Protein AF-A0A2E7WUG5-F1 (afdb_monomer_lite)

Sequence (234 aa):
MTAVSGSTQVSTSGVSATVTQVSGGTGYTSVPTVTFSAPELSNGTTATGIAAIGGTAGVASIAATEAGSGYSQATTTATVTAPDLAGGVQATATVTLGSDNATAGYVVTEAGSGYTTAPGVTVVDTDTDSPGVGAVATASLTDTSALGLVTHIIVEEAGSGYESAPTISITGGGGSGASFTAALANTVTIAGTGIRLSLSGHQTAGGQIKLAYSVASGDTCEAKRGSITLNKSG

Secondary structure (DSSP, 8-state):
----------PPP-B-SBPEEEEEEE---SPPEEEEPPPSSTT-B--EEEEEEE--B-EEEEEEEEEEE---TTTEEEEEPPPSSTTPPPPEEEEEEPTTSSEEEEEEEE--S-BSSPPEEEEEE--SSS--EEEEEEEEES--TT-SEEEEEEEEE--B--SSPPBEEEE-SS-EEEEEE--B-S-----STTEEEEEEEEE-TTS-EEEEEEEEESTTSPPEEEEEEEPPP-

Structure (mmCIF, N/CA/C/O backbone):
data_AF-A0A2E7WUG5-F1
#
_entry.id   AF-A0A2E7WUG5-F1
#
loop_
_atom_site.group_PDB
_atom_site.id
_atom_site.type_symbol
_atom_site.label_atom_id
_atom_site.label_alt_id
_atom_site.label_comp_id
_atom_site.label_asym_id
_atom_site.label_entity_id
_atom_site.label_seq_id
_atom_site.pdbx_PDB_ins_code
_atom_site.Cartn_x
_atom_site.Cartn_y
_atom_site.Cartn_z
_atom_site.occupancy
_atom_site.B_iso_or_equiv
_atom_site.auth_seq_id
_atom_site.auth_comp_id
_atom_site.auth_asym_id
_atom_site.auth_atom_id
_atom_site.pdbx_PDB_model_num
ATOM 1 N N . MET A 1 1 ? -2.306 11.686 56.120 1.00 37.78 1 MET A N 1
ATOM 2 C CA . MET A 1 1 ? -2.104 10.935 54.866 1.00 37.78 1 MET A CA 1
ATOM 3 C C . MET A 1 1 ? -3.433 10.951 54.130 1.00 37.78 1 MET A C 1
ATOM 5 O O . MET A 1 1 ? -4.325 10.190 54.474 1.00 37.78 1 MET A O 1
ATOM 9 N N . THR A 1 2 ? -3.633 11.932 53.254 1.00 33.72 2 THR A N 1
ATOM 10 C CA . THR A 1 2 ? -4.900 12.121 52.536 1.00 33.72 2 THR A CA 1
ATOM 11 C C . THR A 1 2 ? -4.966 11.065 51.441 1.00 33.72 2 THR A C 1
ATOM 13 O O . THR A 1 2 ? -4.166 11.105 50.510 1.00 33.72 2 THR A O 1
ATOM 16 N N . ALA A 1 3 ? -5.848 10.077 51.583 1.00 31.75 3 ALA A N 1
ATOM 17 C CA . ALA A 1 3 ? -6.062 9.081 50.543 1.00 31.75 3 ALA A CA 1
ATOM 18 C C . ALA A 1 3 ? -6.702 9.778 49.336 1.00 31.75 3 ALA A C 1
ATOM 20 O O . ALA A 1 3 ? -7.866 10.176 49.375 1.00 31.75 3 ALA A O 1
ATOM 21 N N . VAL A 1 4 ? -5.922 9.962 48.273 1.00 37.25 4 VAL A N 1
ATOM 22 C CA . VAL A 1 4 ? -6.450 10.342 46.964 1.00 37.25 4 VAL A CA 1
ATOM 23 C C . VAL A 1 4 ? -7.148 9.101 46.415 1.00 37.25 4 VAL A C 1
ATOM 25 O O . VAL A 1 4 ? -6.500 8.160 45.967 1.00 37.25 4 VAL A O 1
ATOM 28 N N . SER A 1 5 ? -8.478 9.077 46.491 1.00 42.12 5 SER A N 1
ATOM 29 C CA . SER A 1 5 ? -9.308 8.138 45.735 1.00 42.12 5 SER A CA 1
ATOM 30 C C . SER A 1 5 ? -9.230 8.530 44.258 1.00 42.12 5 SER A C 1
ATOM 32 O O . SER A 1 5 ? -10.099 9.237 43.747 1.00 42.12 5 SER A O 1
ATOM 34 N N . GLY A 1 6 ? -8.162 8.119 43.575 1.00 40.09 6 GLY A N 1
ATOM 35 C CA . GLY A 1 6 ? -8.119 8.155 42.119 1.00 40.09 6 GLY A CA 1
ATOM 36 C C . GLY A 1 6 ? -9.180 7.198 41.587 1.00 40.09 6 GLY A C 1
ATOM 37 O O . GLY A 1 6 ? -9.153 6.014 41.915 1.00 40.09 6 GLY A O 1
ATOM 38 N N . SER A 1 7 ? -10.139 7.717 40.817 1.00 44.28 7 SER A N 1
ATOM 39 C CA . SER A 1 7 ? -11.109 6.887 40.101 1.00 44.28 7 SER A CA 1
ATOM 40 C C . SER A 1 7 ? -10.357 5.812 39.317 1.00 44.28 7 SER A C 1
ATOM 42 O O . SER A 1 7 ? -9.452 6.121 38.540 1.00 44.28 7 SER A O 1
ATOM 44 N N . THR A 1 8 ? -10.697 4.547 39.546 1.00 43.31 8 THR A N 1
ATOM 45 C CA . THR A 1 8 ? -10.183 3.431 38.757 1.00 43.31 8 THR A CA 1
ATOM 46 C C . THR A 1 8 ? -10.755 3.582 37.357 1.00 43.31 8 THR A C 1
ATOM 48 O O . THR A 1 8 ? -11.941 3.335 37.144 1.00 43.31 8 THR A O 1
ATOM 51 N N . GLN A 1 9 ? -9.943 4.038 36.404 1.00 41.91 9 GLN A N 1
ATOM 52 C CA . GLN A 1 9 ? -10.357 4.045 35.008 1.00 41.91 9 GLN A CA 1
ATOM 53 C C . GLN A 1 9 ? -10.509 2.594 34.552 1.00 41.91 9 GLN A C 1
ATOM 55 O O . GLN A 1 9 ? -9.537 1.907 34.253 1.00 41.91 9 GLN A O 1
ATOM 60 N N . VAL A 1 10 ? -11.752 2.121 34.502 1.00 46.56 10 VAL A N 1
ATOM 61 C CA . VAL A 1 10 ? -12.126 1.104 33.526 1.00 46.56 10 VAL A CA 1
ATOM 62 C C . VAL A 1 10 ? -11.966 1.800 32.180 1.00 46.56 10 VAL A C 1
ATOM 64 O O . VAL A 1 10 ? -12.745 2.696 31.863 1.00 46.56 10 VAL A O 1
ATOM 67 N N . SER A 1 11 ? -10.911 1.466 31.435 1.00 52.56 11 SER A N 1
ATOM 68 C CA . SER A 1 11 ? -10.782 1.955 30.064 1.00 52.56 11 SER A CA 1
ATOM 69 C C . SER A 1 11 ? -12.000 1.451 29.298 1.00 52.56 11 SER A C 1
ATOM 71 O O . SER A 1 11 ? -12.248 0.243 29.255 1.00 52.56 11 SER A O 1
ATOM 73 N N . THR A 1 12 ? -12.795 2.364 28.744 1.00 59.22 12 THR A N 1
ATOM 74 C CA . THR A 1 12 ? -13.856 1.987 27.807 1.00 59.22 12 THR A CA 1
ATOM 75 C C . THR A 1 12 ? -13.237 1.330 26.572 1.00 59.22 12 THR A C 1
ATOM 77 O O . THR A 1 12 ? -12.022 1.428 26.351 1.00 59.22 12 THR A O 1
ATOM 80 N N . SER A 1 13 ? -14.056 0.604 25.806 1.00 69.19 13 SER A N 1
ATOM 81 C CA . SER A 1 13 ? -13.606 -0.135 24.626 1.00 69.19 13 SER A CA 1
ATOM 82 C C . SER A 1 13 ? -12.783 0.750 23.684 1.00 69.19 13 SER A C 1
ATOM 84 O O . SER A 1 13 ? -13.163 1.878 23.376 1.00 69.19 13 SER A O 1
ATOM 86 N N . GLY A 1 14 ? -11.647 0.225 23.227 1.00 83.31 14 GLY A N 1
ATOM 87 C CA . GLY A 1 14 ? -10.923 0.761 22.076 1.00 83.31 14 GLY A CA 1
ATOM 88 C C . GLY A 1 14 ? -11.515 0.246 20.762 1.00 83.31 14 GLY A C 1
ATOM 89 O O . GLY A 1 14 ? -12.461 -0.548 20.749 1.00 83.31 14 GLY A O 1
ATOM 90 N N . VAL A 1 15 ? -10.932 0.668 19.647 1.00 88.25 15 VAL A N 1
ATOM 91 C CA . VAL A 1 15 ? -11.216 0.123 18.317 1.00 88.25 15 VAL A CA 1
ATOM 92 C C . VAL A 1 15 ? -10.761 -1.336 18.246 1.00 88.25 15 VAL A C 1
ATOM 94 O O . VAL A 1 15 ? -9.716 -1.708 18.773 1.00 88.25 15 VAL A O 1
ATOM 97 N N . SER A 1 16 ? -11.558 -2.186 17.602 1.00 88.62 16 SER A N 1
ATOM 98 C CA . SER A 1 16 ? -11.184 -3.569 17.308 1.00 88.62 16 SER A CA 1
ATOM 99 C C . SER A 1 16 ? -9.878 -3.617 16.513 1.00 88.62 16 SER A C 1
ATOM 101 O O . SER A 1 16 ? -9.686 -2.832 15.588 1.00 88.62 16 SER A O 1
ATOM 103 N N . ALA A 1 17 ? -9.010 -4.586 16.817 1.00 84.31 17 ALA A N 1
ATOM 104 C CA . ALA A 1 17 ? -7.746 -4.782 16.100 1.00 84.31 17 ALA A CA 1
ATOM 105 C C . ALA A 1 17 ? -7.941 -5.013 14.589 1.00 84.31 17 ALA A C 1
ATOM 107 O O . ALA A 1 17 ? -7.035 -4.778 13.794 1.00 84.31 17 ALA A O 1
ATOM 108 N N . THR A 1 18 ? -9.133 -5.467 14.191 1.00 83.12 18 THR A N 1
ATOM 109 C CA . THR A 1 18 ? -9.528 -5.605 12.791 1.00 83.12 18 THR A CA 1
ATOM 110 C C . THR A 1 18 ? -10.601 -4.583 12.439 1.00 83.12 18 THR A C 1
ATOM 112 O O . THR A 1 18 ? -11.666 -4.555 13.066 1.00 83.12 18 THR A O 1
ATOM 115 N N . VAL A 1 19 ? -10.366 -3.818 11.377 1.00 93.44 19 VAL A N 1
ATOM 116 C CA . VAL A 1 19 ? -11.400 -3.016 10.711 1.00 93.44 19 VAL A CA 1
ATOM 117 C C . VAL A 1 19 ? -11.927 -3.757 9.485 1.00 93.44 19 VAL A C 1
ATOM 119 O O . VAL A 1 19 ? -11.229 -4.580 8.894 1.00 93.44 19 VAL A O 1
ATOM 122 N N . THR A 1 20 ? -13.168 -3.482 9.095 1.00 95.75 20 THR A N 1
ATOM 123 C CA . THR A 1 20 ? -13.788 -4.140 7.937 1.00 95.75 20 THR A CA 1
ATOM 124 C C . THR A 1 20 ? -13.584 -3.291 6.692 1.00 95.75 20 THR A C 1
ATOM 126 O O . THR A 1 20 ? -13.950 -2.116 6.674 1.00 95.75 20 THR A O 1
ATOM 129 N N . GLN A 1 21 ? -13.001 -3.881 5.650 1.00 96.19 21 GLN A N 1
ATOM 130 C CA . GLN A 1 21 ? -12.886 -3.245 4.342 1.00 96.19 21 GLN A CA 1
ATOM 131 C C . GLN A 1 21 ? -14.256 -3.211 3.663 1.00 96.19 21 GLN A C 1
ATOM 133 O O . GLN A 1 21 ? -14.894 -4.248 3.495 1.00 96.19 21 GLN A O 1
ATOM 138 N N . VAL A 1 22 ? -14.688 -2.020 3.253 1.00 96.38 22 VAL A N 1
ATOM 139 C CA . VAL A 1 22 ? -15.880 -1.838 2.411 1.00 96.38 22 VAL A CA 1
ATOM 140 C C . VAL A 1 22 ? -15.461 -1.739 0.945 1.00 96.38 22 VAL A C 1
ATOM 142 O O . VAL A 1 22 ? -16.057 -2.369 0.078 1.00 96.38 22 VAL A O 1
ATOM 145 N N . SER A 1 23 ? -14.404 -0.970 0.676 1.00 94.12 23 SER A N 1
ATOM 146 C CA . SER A 1 23 ? -13.784 -0.816 -0.641 1.00 94.12 23 SER A CA 1
ATOM 147 C C . SER A 1 23 ? -12.294 -0.537 -0.467 1.00 94.12 23 SER A C 1
ATOM 149 O O . SER A 1 23 ? -11.913 0.261 0.387 1.00 94.12 23 SER A O 1
ATOM 151 N N . GLY A 1 24 ? -11.445 -1.158 -1.288 1.00 92.56 24 GLY A N 1
ATOM 152 C CA . GLY A 1 24 ? -10.008 -0.865 -1.307 1.00 92.56 24 GLY A CA 1
ATOM 153 C C . GLY A 1 24 ? -9.636 0.403 -2.074 1.00 92.56 24 GLY A C 1
ATOM 154 O O . GLY A 1 24 ? -8.496 0.853 -1.981 1.00 92.56 24 GLY A O 1
ATOM 155 N N . GLY A 1 25 ? -10.585 0.994 -2.806 1.00 93.38 25 GLY A N 1
ATOM 156 C CA . GLY A 1 25 ? -10.303 2.084 -3.739 1.00 93.38 25 GLY A CA 1
ATOM 157 C C . GLY A 1 25 ? -9.363 1.653 -4.859 1.00 93.38 25 GLY A C 1
ATOM 158 O O . GLY A 1 25 ? -9.192 0.463 -5.075 1.00 93.38 25 GLY A O 1
ATOM 159 N N . THR A 1 26 ? -8.765 2.603 -5.572 1.00 90.12 26 THR A N 1
ATOM 160 C CA . THR A 1 26 ? -7.787 2.340 -6.643 1.00 90.12 26 THR A CA 1
ATOM 161 C C . THR A 1 26 ? -6.786 3.484 -6.764 1.00 90.12 26 THR A C 1
ATOM 163 O O . THR A 1 26 ? -7.097 4.624 -6.402 1.00 90.12 26 THR A O 1
ATOM 166 N N . GLY A 1 27 ? -5.625 3.204 -7.361 1.00 88.31 27 GLY A N 1
ATOM 167 C CA . GLY A 1 27 ? -4.654 4.228 -7.757 1.00 88.31 27 GLY A CA 1
ATOM 168 C C . GLY A 1 27 ? -3.794 4.767 -6.616 1.00 88.31 27 GLY A C 1
ATOM 169 O O . GLY A 1 27 ? -3.195 5.828 -6.761 1.00 88.31 27 GLY A O 1
ATOM 170 N N . TYR A 1 28 ? -3.733 4.072 -5.478 1.00 90.56 28 TYR A N 1
ATOM 171 C CA . TYR A 1 28 ? -2.817 4.434 -4.400 1.00 90.56 28 TYR A CA 1
ATOM 172 C C . TYR A 1 28 ? -1.374 4.086 -4.798 1.00 90.56 28 TYR A C 1
ATOM 174 O O . TYR A 1 28 ? -1.034 2.912 -4.918 1.00 90.56 28 TYR A O 1
ATOM 182 N N . THR A 1 29 ? -0.539 5.108 -4.996 1.00 88.25 29 THR A N 1
ATOM 183 C CA . THR A 1 29 ? 0.874 4.997 -5.415 1.00 88.25 29 THR A CA 1
ATOM 184 C C . THR A 1 29 ? 1.859 5.178 -4.264 1.00 88.25 29 THR A C 1
ATOM 186 O O . THR A 1 29 ? 3.035 4.853 -4.377 1.00 88.25 29 THR A O 1
ATOM 189 N N . SER A 1 30 ? 1.389 5.674 -3.122 1.00 89.19 30 SER A N 1
ATOM 190 C CA . SER A 1 30 ? 2.124 5.669 -1.858 1.00 89.19 30 SER A CA 1
ATOM 191 C C . SER A 1 30 ? 1.158 5.410 -0.709 1.00 89.19 30 SER A C 1
ATOM 193 O O . SER A 1 30 ? -0.046 5.633 -0.849 1.00 89.19 30 SER A O 1
ATOM 195 N N . VAL A 1 31 ? 1.667 4.903 0.418 1.00 90.81 31 VAL A N 1
ATOM 196 C CA . VAL A 1 31 ? 0.834 4.527 1.573 1.00 90.81 31 VAL A CA 1
ATOM 197 C C . VAL A 1 31 ? 0.003 5.734 2.034 1.00 90.81 31 VAL A C 1
ATOM 199 O O . VAL A 1 31 ? 0.589 6.756 2.401 1.00 90.81 31 VAL A O 1
ATOM 202 N N . PRO A 1 32 ? -1.345 5.666 2.008 1.00 95.19 32 PRO A N 1
ATOM 203 C CA . PRO A 1 32 ? -2.170 6.781 2.444 1.00 95.19 32 PRO A CA 1
ATOM 204 C C . PRO A 1 32 ? -2.162 6.912 3.968 1.00 95.19 32 PRO A C 1
ATOM 206 O O . PRO A 1 32 ? -1.901 5.961 4.706 1.00 95.19 32 PRO A O 1
ATOM 209 N N . THR A 1 33 ? -2.501 8.105 4.445 1.00 96.19 33 THR A N 1
ATOM 210 C CA . THR A 1 33 ? -2.700 8.367 5.871 1.00 96.19 33 THR A CA 1
ATOM 211 C C . THR A 1 33 ? -4.072 7.863 6.299 1.00 96.19 33 THR A C 1
ATOM 213 O O . THR A 1 33 ? -5.072 8.135 5.634 1.00 96.19 33 THR A O 1
ATOM 216 N N . VAL A 1 34 ? -4.116 7.155 7.427 1.00 97.94 34 VAL A N 1
ATOM 217 C CA . VAL A 1 34 ? -5.348 6.684 8.065 1.00 97.94 34 VAL A CA 1
ATOM 218 C C . VAL A 1 34 ? -5.579 7.493 9.333 1.00 97.94 34 VAL A C 1
ATOM 220 O O . VAL A 1 34 ? -4.683 7.611 10.167 1.00 97.94 34 VAL A O 1
ATOM 223 N N . THR A 1 35 ? -6.785 8.030 9.506 1.00 97.25 35 THR A N 1
ATOM 224 C CA . THR A 1 35 ? -7.192 8.676 10.756 1.00 97.25 35 THR A CA 1
ATOM 225 C C . THR A 1 35 ? -8.508 8.112 11.269 1.00 97.25 35 THR A C 1
ATOM 227 O O . THR A 1 35 ? -9.413 7.782 10.500 1.00 97.25 35 THR A O 1
ATOM 230 N N . PHE A 1 36 ? -8.608 8.018 12.592 1.00 97.62 36 PHE A N 1
ATOM 231 C CA . PHE A 1 36 ? -9.830 7.669 13.305 1.00 97.62 36 PHE A CA 1
ATOM 232 C C . PHE A 1 36 ? -10.422 8.933 13.926 1.00 97.62 36 PHE A C 1
ATOM 234 O O . PHE A 1 36 ? -9.682 9.820 14.364 1.00 97.62 36 PHE A O 1
ATOM 241 N N . SER A 1 37 ? -11.752 9.037 13.982 1.00 97.50 37 SER A N 1
ATOM 242 C CA . SER A 1 37 ? -12.391 10.132 14.719 1.00 97.50 37 SER A CA 1
ATOM 243 C C . SER A 1 37 ? -12.027 10.095 16.204 1.00 97.50 37 SER A C 1
ATOM 245 O O . SER A 1 37 ? -11.717 9.037 16.759 1.00 97.50 37 SER A O 1
ATOM 247 N N . ALA A 1 38 ? -12.070 11.261 16.848 1.00 95.12 38 ALA A N 1
ATOM 248 C CA . ALA A 1 38 ? -11.830 11.375 18.281 1.00 95.12 38 ALA A CA 1
ATOM 249 C C . ALA A 1 38 ? -12.866 10.562 19.089 1.00 95.12 38 ALA A C 1
ATOM 251 O O . ALA A 1 38 ? -14.013 10.449 18.645 1.00 95.12 38 ALA A O 1
ATOM 252 N N . PRO A 1 39 ? -12.475 10.007 20.249 1.00 92.81 39 PRO A N 1
ATOM 253 C CA . PRO A 1 39 ? -13.397 9.337 21.162 1.00 92.81 39 PRO A CA 1
ATOM 254 C C . PRO A 1 39 ? -14.392 10.316 21.799 1.00 92.81 39 PRO A C 1
ATOM 256 O O . PRO A 1 39 ? -14.120 11.512 21.914 1.00 92.81 39 PRO A O 1
ATOM 259 N N . GLU A 1 40 ? -15.535 9.802 22.255 1.00 91.56 40 GLU A N 1
ATOM 260 C CA . GLU A 1 40 ? -16.585 10.594 22.905 1.00 91.56 40 GLU A CA 1
ATOM 261 C C . GLU A 1 40 ? -16.185 11.057 24.313 1.00 91.56 40 GLU A C 1
ATOM 263 O O . GLU A 1 40 ? -16.575 12.143 24.751 1.00 91.56 40 GLU A O 1
ATOM 268 N N . LEU A 1 41 ? -15.377 10.266 25.028 1.00 85.38 41 LEU A N 1
ATOM 269 C CA . LEU A 1 41 ? -14.859 10.663 26.335 1.00 85.38 41 LEU A CA 1
ATOM 270 C C . LEU A 1 41 ? -13.698 11.655 26.193 1.00 85.38 41 LEU A C 1
ATOM 272 O O . LEU A 1 41 ? -12.692 11.372 25.547 1.00 85.38 41 LEU A O 1
ATOM 276 N N . SER A 1 42 ? -13.779 12.780 26.910 1.00 82.12 42 SER A N 1
ATOM 277 C CA . SER A 1 42 ? -12.797 13.885 26.885 1.00 82.12 42 SER A CA 1
ATOM 278 C C . SER A 1 42 ? -11.363 13.511 27.280 1.00 82.12 42 SER A C 1
ATOM 280 O O . SER A 1 42 ? -10.433 14.277 27.052 1.00 82.12 42 SER A O 1
ATOM 282 N N . ASN A 1 43 ? -11.189 12.353 27.906 1.00 82.62 43 ASN A N 1
ATOM 283 C CA . ASN A 1 43 ? -9.916 11.797 28.366 1.00 82.62 43 ASN A CA 1
ATOM 284 C C . ASN A 1 43 ? -9.611 10.451 27.683 1.00 82.62 43 ASN A C 1
ATOM 286 O O . ASN A 1 43 ? -8.756 9.700 28.146 1.00 82.62 43 ASN A O 1
ATOM 290 N N . GLY A 1 44 ? -10.324 10.152 26.594 1.00 85.00 44 GLY A N 1
ATOM 291 C CA . GLY A 1 44 ? -10.010 9.064 25.684 1.00 85.00 44 GLY A CA 1
ATOM 292 C C . GLY A 1 44 ? -8.768 9.354 24.846 1.00 85.00 44 GLY A C 1
ATOM 293 O O . GLY A 1 44 ? -8.344 10.498 24.688 1.00 85.00 44 GLY A O 1
ATOM 294 N N . THR A 1 45 ? -8.186 8.293 24.301 1.00 90.69 45 THR A N 1
ATOM 295 C CA . THR A 1 45 ? -7.059 8.363 23.366 1.00 90.69 45 THR A CA 1
ATOM 296 C C . THR A 1 45 ? -7.534 7.935 21.986 1.00 90.69 45 THR A C 1
ATOM 298 O O . THR A 1 45 ? -8.140 6.875 21.847 1.00 90.69 45 THR A O 1
ATOM 301 N N . THR A 1 46 ? -7.261 8.744 20.963 1.00 95.00 46 THR A N 1
ATOM 302 C CA . THR A 1 46 ? -7.622 8.412 19.579 1.00 95.00 46 THR A CA 1
ATOM 303 C C . THR A 1 46 ? -6.846 7.188 19.097 1.00 95.00 46 THR A C 1
ATOM 305 O O . THR A 1 46 ? -5.642 7.091 19.330 1.00 95.00 46 THR A O 1
ATOM 308 N N . ALA A 1 47 ? -7.528 6.270 18.413 1.00 94.88 47 ALA A N 1
ATOM 309 C CA . ALA A 1 47 ? -6.894 5.122 17.777 1.00 94.88 47 ALA A CA 1
ATOM 310 C C . ALA A 1 47 ? -5.946 5.549 16.642 1.00 94.88 47 ALA A C 1
ATOM 312 O O . ALA A 1 47 ? -6.182 6.553 15.962 1.00 94.88 47 ALA A O 1
ATOM 313 N N . THR A 1 48 ? -4.902 4.760 16.399 1.00 95.62 48 THR A N 1
ATOM 314 C CA . THR A 1 48 ? -3.968 4.950 15.283 1.00 95.62 48 THR A CA 1
ATOM 315 C C . THR A 1 48 ? -3.890 3.697 14.427 1.00 95.62 48 THR A C 1
ATOM 317 O O . THR A 1 48 ? -4.164 2.581 14.874 1.00 95.62 48 THR A O 1
ATOM 320 N N . GLY A 1 49 ? -3.519 3.872 13.166 1.00 95.38 49 GLY A N 1
ATOM 321 C CA . GLY A 1 49 ? -3.303 2.752 12.272 1.00 95.38 49 GLY A CA 1
ATOM 322 C C . GLY A 1 49 ? -2.635 3.168 10.979 1.00 95.38 49 GLY A C 1
ATOM 323 O O . GLY A 1 49 ? -2.589 4.349 10.631 1.00 95.38 49 GLY A O 1
ATOM 324 N N . ILE A 1 50 ? -2.146 2.168 10.260 1.00 95.12 50 ILE A N 1
ATOM 325 C CA . ILE A 1 50 ? -1.485 2.326 8.970 1.00 95.12 50 ILE A CA 1
ATOM 326 C C . ILE A 1 50 ? -2.235 1.542 7.899 1.00 95.12 50 ILE A C 1
ATOM 328 O O . ILE A 1 50 ? -2.752 0.450 8.142 1.00 95.12 50 ILE A O 1
ATOM 332 N N . ALA A 1 51 ? -2.302 2.110 6.700 1.00 95.31 51 ALA A N 1
ATOM 333 C CA . ALA A 1 51 ? -2.831 1.423 5.534 1.00 95.31 51 ALA A CA 1
ATOM 334 C C . ALA A 1 51 ? -1.764 0.515 4.921 1.00 95.31 51 ALA A C 1
ATOM 336 O O . ALA A 1 51 ? -0.584 0.856 4.879 1.00 95.31 51 ALA A O 1
ATOM 337 N N . ALA A 1 52 ? -2.200 -0.605 4.362 1.00 92.06 52 ALA A N 1
ATOM 338 C CA . ALA A 1 52 ? -1.364 -1.452 3.532 1.00 92.06 52 ALA A CA 1
ATOM 339 C C . ALA A 1 52 ? -1.890 -1.464 2.099 1.00 92.06 52 ALA A C 1
ATOM 341 O O . ALA A 1 52 ? -3.068 -1.748 1.852 1.00 92.06 52 ALA A O 1
ATOM 342 N N . ILE A 1 53 ? -0.999 -1.181 1.151 1.00 91.56 53 ILE A N 1
ATOM 343 C CA . ILE A 1 53 ? -1.322 -1.209 -0.273 1.00 91.56 53 ILE A CA 1
ATOM 344 C C . ILE A 1 53 ? -1.027 -2.599 -0.832 1.00 91.56 53 ILE A C 1
ATOM 346 O O . ILE A 1 53 ? 0.041 -3.160 -0.603 1.00 91.56 53 ILE A O 1
ATOM 350 N N . GLY A 1 54 ? -1.981 -3.144 -1.576 1.00 86.25 54 GLY A N 1
ATOM 351 C CA . GLY A 1 54 ? -1.823 -4.342 -2.392 1.00 86.25 54 GLY A CA 1
ATOM 352 C C . GLY A 1 54 ? -2.379 -4.117 -3.796 1.00 86.25 54 GLY A C 1
ATOM 353 O O . GLY A 1 54 ? -2.717 -2.992 -4.161 1.00 86.25 54 GLY A O 1
ATOM 354 N N . GLY A 1 55 ? -2.440 -5.182 -4.597 1.00 83.69 55 GLY A N 1
ATOM 355 C CA . GLY A 1 55 ? -2.661 -5.039 -6.037 1.00 83.69 55 GLY A CA 1
ATOM 356 C C . GLY A 1 55 ? -1.475 -4.303 -6.656 1.00 83.69 55 GLY A C 1
ATOM 357 O O . GLY A 1 55 ? -1.553 -3.118 -6.953 1.00 83.69 55 GLY A O 1
ATOM 358 N N . THR A 1 56 ? -0.332 -4.976 -6.760 1.00 85.12 56 THR A N 1
ATOM 359 C CA . THR A 1 56 ? 0.863 -4.444 -7.427 1.00 85.12 56 THR A CA 1
ATOM 360 C C . THR A 1 56 ? 1.156 -5.291 -8.654 1.00 85.12 56 THR A C 1
ATOM 362 O O . THR A 1 56 ? 0.799 -6.469 -8.697 1.00 85.12 56 THR A O 1
ATOM 365 N N . ALA A 1 57 ? 1.798 -4.697 -9.653 1.00 89.50 57 ALA A N 1
ATOM 366 C CA . ALA A 1 57 ? 2.246 -5.408 -10.838 1.00 89.50 57 ALA A CA 1
ATOM 367 C C . ALA A 1 57 ? 3.772 -5.487 -10.892 1.00 89.50 57 ALA A C 1
ATOM 369 O O . ALA A 1 57 ? 4.490 -4.734 -10.226 1.00 89.50 57 ALA A O 1
ATOM 370 N N . GLY A 1 58 ? 4.242 -6.416 -11.720 1.00 93.38 58 GLY A N 1
ATOM 371 C CA . GLY A 1 58 ? 5.578 -6.383 -12.293 1.00 93.38 58 GLY A CA 1
ATOM 372 C C . GLY A 1 58 ? 5.536 -5.830 -13.719 1.00 93.38 58 GLY A C 1
ATOM 373 O O . GLY A 1 58 ? 4.469 -5.670 -14.323 1.00 93.38 58 GLY A O 1
ATOM 374 N N . VAL A 1 59 ? 6.714 -5.560 -14.268 1.00 96.25 59 VAL A N 1
ATOM 375 C CA . VAL A 1 59 ? 6.891 -5.193 -15.673 1.00 96.25 59 VAL A CA 1
ATOM 376 C C . VAL A 1 59 ? 6.646 -6.420 -16.549 1.00 96.25 59 VAL A C 1
ATOM 378 O O . VAL A 1 59 ? 7.346 -7.422 -16.442 1.00 96.25 59 VAL A O 1
ATOM 381 N N . ALA A 1 60 ? 5.653 -6.332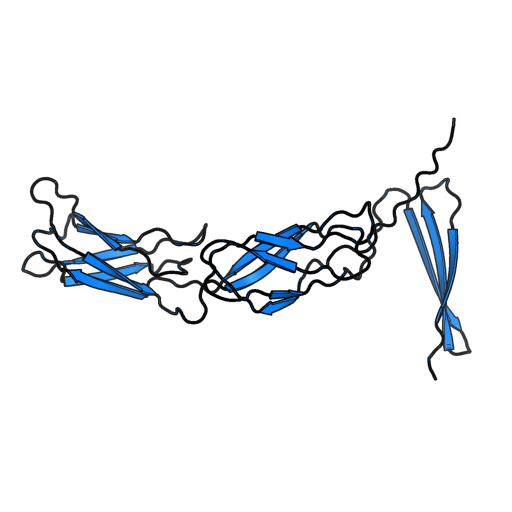 -17.431 1.00 95.81 60 ALA A N 1
ATOM 382 C CA . ALA A 1 60 ? 5.307 -7.376 -18.392 1.00 95.81 60 ALA A CA 1
ATOM 383 C C . ALA A 1 60 ? 6.221 -7.361 -19.615 1.00 95.81 60 ALA A C 1
ATOM 385 O O . ALA A 1 60 ? 6.652 -8.400 -20.108 1.00 95.81 60 ALA A O 1
ATOM 386 N N . SER A 1 61 ? 6.474 -6.166 -20.139 1.00 95.69 61 SER A N 1
ATOM 387 C CA . SER A 1 61 ? 7.204 -5.981 -21.384 1.00 95.69 61 SER A CA 1
ATOM 388 C C . SER A 1 61 ? 7.801 -4.590 -21.446 1.00 95.69 61 SER A C 1
ATOM 390 O O . SER A 1 61 ? 7.249 -3.644 -20.882 1.00 95.69 61 SER A O 1
ATOM 392 N N . ILE A 1 62 ? 8.880 -4.463 -22.209 1.00 97.31 62 ILE A N 1
ATOM 393 C CA . ILE A 1 62 ? 9.470 -3.182 -22.576 1.00 97.31 62 ILE A CA 1
ATOM 394 C C . ILE A 1 62 ? 9.496 -3.108 -24.099 1.00 97.31 62 ILE A C 1
ATOM 396 O O . ILE A 1 62 ? 9.896 -4.064 -24.763 1.00 97.31 62 ILE A O 1
ATOM 400 N N . ALA A 1 63 ? 9.059 -1.979 -24.646 1.00 94.62 63 ALA A N 1
ATOM 401 C CA . ALA A 1 63 ? 9.048 -1.723 -26.078 1.00 94.62 63 ALA A CA 1
ATOM 402 C C . ALA A 1 63 ? 9.939 -0.525 -26.416 1.00 94.62 63 ALA A C 1
ATOM 404 O O . ALA A 1 63 ? 9.941 0.473 -25.691 1.00 94.62 63 ALA A O 1
ATOM 405 N N . ALA A 1 64 ? 10.668 -0.625 -27.531 1.00 93.12 64 ALA A N 1
ATOM 406 C CA . ALA A 1 64 ? 11.349 0.516 -28.129 1.00 93.12 64 ALA A CA 1
ATOM 407 C C . ALA A 1 64 ? 10.302 1.467 -28.718 1.00 93.12 64 ALA A C 1
ATOM 409 O O . ALA A 1 64 ? 9.484 1.060 -29.543 1.00 93.12 64 ALA A O 1
ATOM 410 N N . THR A 1 65 ? 10.351 2.728 -28.310 1.00 92.75 65 THR A N 1
ATOM 411 C CA . THR A 1 65 ? 9.621 3.822 -28.959 1.00 92.75 65 THR A CA 1
ATOM 412 C C . THR A 1 65 ? 10.511 4.494 -30.002 1.00 92.75 65 THR A C 1
ATOM 414 O O . THR A 1 65 ? 10.053 4.809 -31.095 1.00 92.75 65 THR A O 1
ATOM 417 N N . GLU A 1 66 ? 11.799 4.644 -29.689 1.00 94.19 66 GLU A N 1
ATOM 418 C CA . GLU A 1 66 ? 12.843 5.052 -30.627 1.00 94.19 66 GLU A CA 1
ATOM 419 C C . GLU A 1 66 ? 14.026 4.100 -30.467 1.00 94.19 66 GLU A C 1
ATOM 421 O O . GLU A 1 66 ? 14.460 3.828 -29.347 1.00 94.19 66 GLU A O 1
ATOM 426 N N . ALA A 1 67 ? 14.530 3.567 -31.579 1.00 92.50 67 ALA A N 1
ATOM 427 C CA . ALA A 1 67 ? 15.591 2.561 -31.547 1.00 92.50 67 ALA A CA 1
ATOM 428 C C . ALA A 1 67 ? 16.981 3.161 -31.249 1.00 92.50 67 ALA A C 1
ATOM 430 O O . ALA A 1 67 ? 17.887 2.468 -30.785 1.00 92.50 67 ALA A O 1
ATOM 431 N N . GLY A 1 68 ? 17.156 4.457 -31.521 1.00 94.50 68 GLY A N 1
ATOM 432 C CA . GLY A 1 68 ? 18.451 5.129 -31.467 1.00 94.50 68 GLY A CA 1
ATOM 433 C C . GLY A 1 68 ? 19.492 4.524 -32.417 1.00 94.50 68 GLY A C 1
ATOM 434 O O . GLY A 1 68 ? 19.156 3.811 -33.362 1.00 94.50 68 GLY A O 1
ATOM 435 N N . SER A 1 69 ? 20.766 4.838 -32.194 1.00 94.12 69 SER A N 1
ATOM 436 C CA . SER A 1 69 ? 21.875 4.360 -33.031 1.00 94.12 69 SER A CA 1
ATOM 437 C C . SER A 1 69 ? 23.211 4.401 -32.296 1.00 94.12 69 SER A C 1
ATOM 439 O O . SER A 1 69 ? 23.384 5.220 -31.393 1.00 94.12 69 SER A O 1
ATOM 441 N N . GLY A 1 70 ? 24.173 3.597 -32.755 1.00 93.06 70 GLY A N 1
ATOM 442 C CA . GLY A 1 70 ? 25.562 3.642 -32.285 1.00 93.06 70 GLY A CA 1
ATOM 443 C C . GLY A 1 70 ? 25.829 2.849 -31.006 1.00 93.06 70 GLY A C 1
ATOM 444 O O . GLY A 1 70 ? 26.905 2.975 -30.444 1.00 93.06 70 GLY A O 1
ATOM 445 N N . TYR A 1 71 ? 24.877 2.028 -30.559 1.00 95.00 71 TYR A N 1
ATOM 446 C CA . TYR A 1 71 ? 25.007 1.238 -29.337 1.00 95.00 71 TYR A CA 1
ATOM 447 C C . TYR A 1 71 ? 25.941 0.039 -29.517 1.00 95.00 71 TYR A C 1
ATOM 449 O O . TYR A 1 71 ? 25.961 -0.600 -30.571 1.00 95.00 71 TYR A O 1
ATOM 457 N N . SER A 1 72 ? 26.649 -0.350 -28.458 1.00 93.69 72 SER A N 1
ATOM 458 C CA . SER A 1 72 ? 27.411 -1.606 -28.413 1.00 93.69 72 SER A CA 1
ATOM 459 C C . SER A 1 72 ? 26.801 -2.598 -27.426 1.00 93.69 72 SER A C 1
ATOM 461 O O . SER A 1 72 ? 26.485 -2.265 -26.284 1.00 93.69 72 SER A O 1
ATOM 463 N N . GLN A 1 73 ? 26.649 -3.859 -27.846 1.00 91.94 73 GLN A N 1
ATOM 464 C CA . GLN A 1 73 ? 25.955 -4.876 -27.047 1.00 91.94 73 GLN A CA 1
ATOM 465 C C . GLN A 1 73 ? 26.659 -5.149 -25.707 1.00 91.94 73 GLN A C 1
ATOM 467 O O . GLN A 1 73 ? 26.001 -5.547 -24.749 1.00 91.94 73 GLN A O 1
ATOM 472 N N . ALA A 1 74 ? 27.977 -4.933 -25.640 1.00 90.44 74 ALA A N 1
ATOM 473 C CA . ALA A 1 74 ? 28.783 -5.155 -24.441 1.00 90.44 74 ALA A CA 1
ATOM 474 C C . ALA A 1 74 ? 28.639 -4.046 -23.383 1.00 90.44 74 ALA A C 1
ATOM 476 O O . ALA A 1 74 ? 28.918 -4.292 -22.213 1.00 90.44 74 ALA A O 1
ATOM 477 N N . THR A 1 75 ? 28.228 -2.842 -23.785 1.00 93.62 75 THR A N 1
ATOM 478 C CA . THR A 1 75 ? 28.191 -1.640 -22.931 1.00 93.62 75 THR A CA 1
ATOM 479 C C . THR A 1 75 ? 26.783 -1.073 -22.757 1.00 93.62 75 THR A C 1
ATOM 481 O O . THR A 1 75 ? 26.570 -0.198 -21.920 1.00 93.62 75 THR A O 1
ATOM 484 N N . THR A 1 76 ? 25.803 -1.589 -23.505 1.00 95.56 76 THR A N 1
ATOM 485 C CA . THR A 1 76 ? 24.415 -1.119 -23.468 1.00 95.56 76 THR A CA 1
ATOM 486 C C . THR A 1 76 ? 23.571 -1.917 -22.480 1.00 95.56 76 THR A C 1
ATOM 488 O O . THR A 1 76 ? 23.464 -3.140 -22.566 1.00 95.56 76 THR A O 1
ATOM 491 N N . THR A 1 77 ? 22.896 -1.213 -21.574 1.00 93.94 77 THR A N 1
ATOM 492 C CA . THR A 1 77 ? 21.973 -1.781 -20.582 1.00 93.94 77 THR A CA 1
ATOM 493 C C . THR A 1 77 ? 20.651 -1.012 -20.547 1.00 93.94 77 THR A C 1
ATOM 495 O O . THR A 1 77 ? 20.581 0.151 -20.948 1.00 93.94 77 THR A O 1
ATOM 498 N N . ALA A 1 78 ? 19.585 -1.659 -20.069 1.00 96.31 78 ALA A N 1
ATOM 499 C CA . ALA A 1 78 ? 18.309 -1.010 -19.780 1.00 96.31 78 ALA A CA 1
ATOM 500 C C . ALA A 1 78 ? 18.125 -0.920 -18.267 1.00 96.31 78 ALA A C 1
ATOM 502 O O . ALA A 1 78 ? 18.114 -1.932 -17.571 1.00 96.31 78 ALA A O 1
ATOM 503 N N . THR A 1 79 ? 17.947 0.297 -17.767 1.00 95.44 79 THR A N 1
ATOM 504 C CA . THR A 1 79 ? 17.638 0.547 -16.360 1.00 95.44 79 THR A CA 1
ATOM 505 C C . THR A 1 79 ? 16.167 0.911 -16.234 1.00 95.44 79 THR A C 1
ATOM 507 O O . THR A 1 79 ? 15.706 1.872 -16.850 1.00 95.44 79 THR A O 1
ATOM 510 N N . VAL A 1 80 ? 15.429 0.151 -15.428 1.00 97.38 80 VAL A N 1
ATOM 511 C CA . VAL A 1 80 ? 14.027 0.435 -15.099 1.00 97.38 80 VAL A CA 1
ATOM 512 C C . VAL A 1 80 ? 13.984 1.269 -13.822 1.00 97.38 80 VAL A C 1
ATOM 514 O O . VAL A 1 80 ? 14.733 0.995 -12.887 1.00 97.38 80 VAL A O 1
ATOM 517 N N . THR A 1 81 ? 13.128 2.288 -13.740 1.00 96.88 81 THR A N 1
ATOM 518 C CA . THR A 1 81 ? 13.002 3.097 -12.517 1.00 96.88 81 THR A CA 1
ATOM 519 C C . THR A 1 81 ? 12.526 2.260 -11.323 1.00 96.88 81 THR A C 1
ATOM 521 O O . THR A 1 81 ? 11.932 1.187 -11.475 1.00 96.88 81 THR A O 1
ATOM 524 N N . ALA A 1 82 ? 12.812 2.745 -10.113 1.00 95.12 82 ALA A N 1
ATOM 525 C CA . ALA A 1 82 ? 12.364 2.101 -8.881 1.00 95.12 82 ALA A CA 1
ATOM 526 C C . ALA A 1 82 ? 10.823 1.982 -8.835 1.00 95.12 82 ALA A C 1
ATOM 528 O O . ALA A 1 82 ? 10.138 2.807 -9.448 1.00 95.12 82 ALA A O 1
ATOM 529 N N . PRO A 1 83 ? 10.280 0.968 -8.140 1.00 93.81 83 PRO A N 1
ATOM 530 C CA . PRO A 1 83 ? 8.840 0.829 -7.934 1.00 93.81 83 PRO A CA 1
ATOM 531 C C . PRO A 1 83 ? 8.264 1.962 -7.079 1.00 93.81 83 PRO A C 1
ATOM 533 O O . PRO A 1 83 ? 8.982 2.584 -6.294 1.00 93.81 83 PRO A O 1
ATOM 536 N N . ASP A 1 84 ? 6.956 2.203 -7.217 1.00 90.75 84 ASP A N 1
ATOM 537 C CA . ASP A 1 84 ? 6.252 3.266 -6.485 1.00 90.75 84 ASP A CA 1
ATOM 538 C C . ASP A 1 84 ? 6.196 2.972 -4.978 1.00 90.75 84 ASP A C 1
ATOM 540 O O . ASP A 1 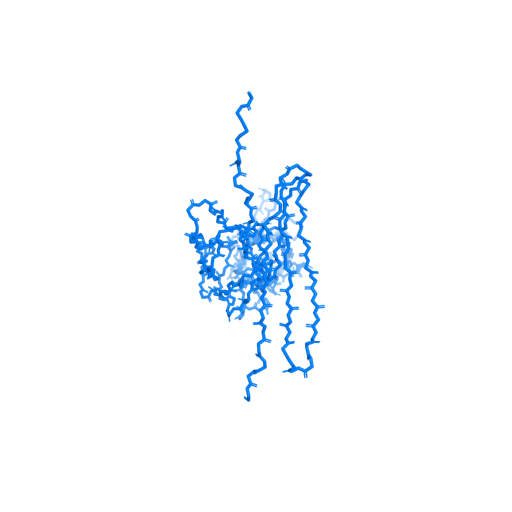84 ? 6.336 3.866 -4.141 1.00 90.75 84 ASP A O 1
ATOM 544 N N . LEU A 1 85 ? 6.002 1.696 -4.623 1.00 87.50 85 LEU A N 1
ATOM 545 C CA . LEU A 1 85 ? 5.882 1.275 -3.233 1.00 87.50 85 LEU A CA 1
ATOM 546 C C . LEU A 1 85 ? 7.242 0.982 -2.602 1.00 87.50 85 LEU A C 1
ATOM 548 O O . LEU A 1 85 ? 8.038 0.183 -3.103 1.00 87.50 85 LEU A O 1
ATOM 552 N N . ALA A 1 86 ? 7.462 1.571 -1.426 1.00 83.38 86 ALA A N 1
ATOM 553 C CA . ALA A 1 86 ? 8.613 1.268 -0.588 1.00 83.38 86 ALA A CA 1
ATOM 554 C C . ALA A 1 86 ? 8.672 -0.236 -0.264 1.00 83.38 86 ALA A C 1
ATOM 556 O O . ALA A 1 86 ? 7.675 -0.838 0.136 1.00 83.38 86 ALA A O 1
ATOM 557 N N . GLY A 1 87 ? 9.850 -0.840 -0.440 1.00 83.38 87 GLY A N 1
ATOM 558 C CA . GLY A 1 87 ? 10.050 -2.286 -0.286 1.00 83.38 87 GLY A CA 1
ATOM 559 C C . GLY A 1 87 ? 9.680 -3.121 -1.519 1.00 83.38 87 GLY A C 1
ATOM 560 O O . GLY A 1 87 ? 9.858 -4.337 -1.485 1.00 83.38 87 GLY A O 1
ATOM 561 N N . GLY A 1 88 ? 9.203 -2.499 -2.604 1.00 88.31 88 GLY A N 1
ATOM 562 C CA . GLY A 1 88 ? 9.057 -3.159 -3.900 1.00 88.31 88 GLY A CA 1
ATOM 563 C C . GLY A 1 88 ? 10.402 -3.611 -4.477 1.00 88.31 88 GLY A C 1
ATOM 564 O O . GLY A 1 88 ? 11.457 -3.055 -4.162 1.00 88.31 88 GLY A O 1
ATOM 565 N N . VAL A 1 89 ? 10.361 -4.621 -5.347 1.00 93.69 89 VAL A N 1
ATOM 566 C CA . VAL A 1 89 ? 11.549 -5.136 -6.038 1.00 93.69 89 VAL A CA 1
ATOM 567 C C . VAL A 1 89 ? 11.650 -4.481 -7.409 1.00 93.69 89 VAL A C 1
ATOM 569 O O . VAL A 1 89 ? 10.728 -4.576 -8.216 1.00 93.69 89 VAL A O 1
ATOM 572 N N . GLN A 1 90 ? 12.780 -3.834 -7.689 1.00 96.38 90 GLN A N 1
ATOM 573 C CA . GLN A 1 90 ? 13.017 -3.221 -8.991 1.00 96.38 90 GLN A CA 1
ATOM 574 C C . GLN A 1 90 ? 13.093 -4.284 -10.097 1.00 96.38 90 GLN A C 1
ATOM 576 O O . GLN A 1 90 ? 13.778 -5.297 -9.953 1.00 96.38 90 GLN A O 1
ATOM 581 N N . ALA A 1 91 ? 12.396 -4.039 -11.204 1.00 97.12 91 ALA A N 1
ATOM 582 C CA . ALA A 1 91 ? 12.478 -4.860 -12.401 1.00 97.12 91 ALA A CA 1
ATOM 583 C C . ALA A 1 91 ? 13.853 -4.725 -13.070 1.00 97.12 91 ALA A C 1
ATOM 585 O O . ALA A 1 91 ? 14.461 -3.654 -13.065 1.00 97.12 91 ALA A O 1
ATOM 586 N N . THR A 1 92 ? 14.326 -5.799 -13.697 1.00 96.12 92 THR A N 1
ATOM 587 C CA . THR A 1 92 ? 15.575 -5.798 -14.469 1.00 96.12 92 THR A CA 1
ATOM 588 C C . THR A 1 92 ? 15.305 -6.203 -15.909 1.00 96.12 92 THR A C 1
ATOM 590 O O . THR A 1 92 ? 14.402 -6.997 -16.185 1.00 96.12 92 THR A O 1
ATOM 593 N N . ALA A 1 93 ? 16.073 -5.638 -16.839 1.00 96.69 93 ALA A N 1
ATOM 594 C CA . ALA A 1 93 ? 15.956 -5.951 -18.252 1.00 96.69 93 ALA A CA 1
ATOM 595 C C . ALA A 1 93 ? 17.298 -5.823 -18.979 1.00 96.69 93 ALA A C 1
ATOM 597 O O . ALA A 1 93 ? 18.192 -5.086 -18.567 1.00 96.69 93 ALA A O 1
ATOM 598 N N . THR A 1 94 ? 17.411 -6.519 -20.105 1.00 94.69 94 THR A N 1
ATOM 599 C CA . THR A 1 94 ? 18.540 -6.416 -21.034 1.00 94.69 94 THR A CA 1
ATOM 600 C C . THR A 1 94 ? 18.073 -5.871 -22.378 1.00 94.69 94 THR A C 1
ATOM 602 O O . THR A 1 94 ? 16.904 -6.011 -22.747 1.00 94.69 94 THR A O 1
ATOM 605 N N . VAL A 1 95 ? 18.987 -5.229 -23.105 1.00 96.31 95 VAL A N 1
ATOM 606 C CA . VAL A 1 95 ? 18.739 -4.689 -24.448 1.00 96.31 95 VAL A CA 1
ATOM 607 C C . VAL A 1 95 ? 19.295 -5.660 -25.475 1.00 96.31 95 VAL A C 1
ATOM 609 O O . VAL A 1 95 ? 20.426 -6.120 -25.338 1.00 96.31 95 VAL A O 1
ATOM 612 N N . THR A 1 96 ? 18.517 -5.950 -26.510 1.00 94.31 96 THR A N 1
ATOM 613 C CA . THR A 1 96 ? 18.973 -6.674 -27.699 1.00 94.31 96 THR A CA 1
ATOM 614 C C . THR A 1 96 ? 19.183 -5.674 -28.827 1.00 94.31 96 THR A C 1
ATOM 616 O O . THR A 1 96 ? 18.270 -4.904 -29.136 1.00 94.31 96 THR A O 1
ATOM 619 N N . LEU A 1 97 ? 20.367 -5.673 -29.438 1.00 94.94 97 LEU A N 1
ATOM 620 C CA . LEU A 1 97 ? 20.682 -4.794 -30.566 1.00 94.94 97 LEU A CA 1
ATOM 621 C C . LEU A 1 97 ? 20.448 -5.470 -31.923 1.00 94.94 97 LEU A C 1
ATOM 623 O O . LEU A 1 97 ? 20.592 -6.685 -32.067 1.00 94.94 97 LEU A O 1
ATOM 627 N N . GLY A 1 98 ? 20.095 -4.661 -32.920 1.00 91.88 98 GLY A N 1
ATOM 628 C CA . GLY A 1 98 ? 20.046 -5.047 -34.326 1.00 91.88 98 GLY A CA 1
ATOM 629 C C . GLY A 1 98 ? 21.433 -5.071 -34.973 1.00 91.88 98 GLY A C 1
ATOM 630 O O . GLY A 1 98 ? 22.430 -4.636 -34.394 1.00 91.88 98 GLY A O 1
ATOM 631 N N . SER A 1 99 ? 21.503 -5.557 -36.215 1.00 89.94 99 SER A N 1
ATOM 632 C CA . SER A 1 99 ? 22.742 -5.573 -37.013 1.00 89.94 99 SER A CA 1
ATOM 633 C C . SER A 1 99 ? 23.272 -4.179 -37.375 1.00 89.94 99 SER A C 1
ATOM 635 O O . SER A 1 99 ? 24.383 -4.058 -37.876 1.00 89.94 99 SER A O 1
ATOM 637 N N . ASP A 1 100 ? 22.461 -3.147 -37.166 1.00 91.56 100 ASP A N 1
ATOM 638 C CA . ASP A 1 100 ? 22.735 -1.727 -37.377 1.00 91.56 100 ASP A CA 1
ATOM 639 C C . ASP A 1 100 ? 23.109 -0.986 -36.081 1.00 91.56 100 ASP A C 1
ATOM 641 O O . ASP A 1 100 ? 23.181 0.243 -36.082 1.00 91.56 100 ASP A O 1
ATOM 645 N N . ASN A 1 101 ? 23.343 -1.712 -34.978 1.00 91.56 101 ASN A N 1
ATOM 646 C CA . ASN A 1 101 ? 23.669 -1.139 -33.669 1.00 91.56 101 ASN A CA 1
ATOM 647 C C . ASN A 1 101 ? 22.557 -0.230 -33.093 1.00 91.56 101 ASN A C 1
ATOM 649 O O . ASN A 1 101 ? 22.824 0.621 -32.240 1.00 91.56 101 ASN A O 1
ATOM 653 N N . ALA A 1 102 ? 21.309 -0.409 -33.535 1.00 93.44 102 ALA A N 1
ATOM 654 C CA . ALA A 1 102 ? 20.119 0.190 -32.934 1.00 93.44 102 ALA A CA 1
ATOM 655 C C . ALA A 1 102 ? 19.450 -0.791 -31.953 1.00 93.44 102 ALA A C 1
ATOM 657 O O . ALA A 1 102 ? 19.671 -2.004 -32.028 1.00 93.44 102 ALA A O 1
ATOM 658 N N . THR A 1 103 ? 18.623 -0.306 -31.021 1.00 93.50 103 THR A N 1
ATOM 659 C CA . THR A 1 103 ? 17.875 -1.199 -30.124 1.00 93.50 103 THR A CA 1
ATOM 660 C C . THR A 1 103 ? 16.779 -1.932 -30.905 1.00 93.50 103 THR A C 1
ATOM 662 O O . THR A 1 103 ? 15.889 -1.331 -31.501 1.00 93.50 103 THR A O 1
ATOM 665 N N . ALA A 1 104 ? 16.853 -3.264 -30.928 1.00 90.69 104 ALA A N 1
ATOM 666 C CA . ALA A 1 104 ? 15.903 -4.127 -31.633 1.00 90.69 104 ALA A CA 1
ATOM 667 C C . ALA A 1 104 ? 14.846 -4.726 -30.694 1.00 90.69 104 ALA A C 1
ATOM 669 O O . ALA A 1 104 ? 13.757 -5.094 -31.133 1.00 90.69 104 ALA A O 1
ATOM 670 N N . GLY A 1 105 ? 15.150 -4.832 -29.399 1.00 92.81 105 GLY A N 1
ATOM 671 C CA . GLY A 1 105 ? 14.213 -5.346 -28.410 1.00 92.81 105 GLY A CA 1
ATOM 672 C C . GLY A 1 105 ? 14.742 -5.283 -26.985 1.00 92.81 105 GLY A C 1
ATOM 673 O O . GLY A 1 105 ? 15.900 -4.944 -26.738 1.00 92.81 105 GLY A O 1
ATOM 674 N N . TYR A 1 106 ? 13.873 -5.642 -26.047 1.00 96.38 106 TYR A N 1
ATOM 675 C CA . TYR A 1 106 ? 14.180 -5.688 -24.625 1.00 96.38 106 TYR A CA 1
ATOM 676 C C . TYR A 1 106 ? 13.688 -7.006 -24.045 1.00 96.38 106 TYR A C 1
ATOM 678 O O . TYR A 1 106 ? 12.573 -7.443 -24.334 1.00 96.38 106 TYR A O 1
ATOM 686 N N . VAL A 1 107 ? 14.510 -7.619 -23.202 1.00 95.81 107 VAL A N 1
ATOM 687 C CA . VAL A 1 107 ? 14.144 -8.827 -22.462 1.00 95.81 107 VAL A CA 1
ATOM 688 C C . VAL A 1 107 ? 14.061 -8.459 -20.995 1.00 95.81 107 VAL A C 1
ATOM 690 O O . VAL A 1 107 ? 15.074 -8.119 -20.387 1.00 95.81 107 VAL A O 1
ATOM 693 N N . VAL A 1 108 ? 12.856 -8.526 -20.430 1.00 96.88 108 VAL A N 1
ATOM 694 C CA . VAL A 1 108 ? 12.655 -8.405 -18.983 1.00 96.88 108 VAL A CA 1
ATOM 695 C C . VAL A 1 108 ? 13.227 -9.661 -18.333 1.00 96.88 108 VAL A C 1
ATOM 697 O O . VAL A 1 108 ? 12.743 -10.763 -18.583 1.00 96.88 108 VAL A O 1
ATOM 700 N N . THR A 1 109 ? 14.289 -9.500 -17.549 1.00 96.00 109 THR A N 1
ATOM 701 C CA . THR A 1 109 ? 14.962 -10.604 -16.854 1.00 96.00 109 THR A CA 1
ATOM 702 C C . THR A 1 109 ? 14.305 -10.897 -15.516 1.00 96.00 109 THR A C 1
ATOM 704 O O . THR A 1 109 ? 14.119 -12.057 -15.184 1.00 96.00 109 THR A O 1
ATOM 707 N N . GLU A 1 110 ? 13.874 -9.859 -14.797 1.00 96.25 110 GLU A N 1
ATOM 708 C CA . GLU A 1 110 ? 13.043 -9.981 -13.598 1.00 96.25 110 GLU A CA 1
ATOM 709 C C . GLU A 1 110 ? 11.932 -8.938 -13.663 1.00 96.25 110 GLU A C 1
ATOM 711 O O . GLU A 1 110 ? 12.206 -7.747 -13.818 1.00 96.25 110 GLU A O 1
ATOM 716 N N . ALA A 1 111 ? 10.678 -9.364 -13.523 1.00 94.75 111 ALA A N 1
ATOM 717 C CA . ALA A 1 111 ? 9.528 -8.464 -13.628 1.00 94.75 111 ALA A CA 1
ATOM 718 C C . ALA A 1 111 ? 9.441 -7.456 -12.466 1.00 94.75 111 ALA A C 1
ATOM 720 O O . ALA A 1 111 ? 8.802 -6.414 -12.603 1.00 94.75 111 ALA A O 1
ATOM 721 N N . GLY A 1 112 ? 10.074 -7.750 -11.327 1.00 94.62 112 GLY A N 1
ATOM 722 C CA . GLY A 1 112 ? 9.964 -6.934 -10.120 1.00 94.62 112 GLY A CA 1
ATOM 723 C C . GLY A 1 112 ? 8.558 -6.949 -9.503 1.00 94.62 112 GLY A C 1
ATOM 724 O O . GLY A 1 112 ? 7.702 -7.760 -9.861 1.00 94.62 112 GLY A O 1
ATOM 725 N N . SER A 1 113 ? 8.327 -6.062 -8.537 1.00 91.44 113 SER A N 1
ATOM 726 C CA . SER A 1 113 ? 7.058 -5.909 -7.817 1.00 91.44 113 SER A CA 1
ATOM 727 C C . SER A 1 113 ? 6.939 -4.519 -7.185 1.00 91.44 113 SER A C 1
ATOM 729 O O . SER A 1 113 ? 7.927 -3.807 -7.019 1.00 91.44 113 SER A O 1
ATOM 731 N N . GLY A 1 114 ? 5.724 -4.130 -6.787 1.00 90.88 114 GLY A N 1
ATOM 732 C CA . GLY A 1 114 ? 5.481 -2.826 -6.154 1.00 90.88 114 GLY A CA 1
ATOM 733 C C . GLY A 1 114 ? 5.207 -1.688 -7.139 1.00 90.88 114 GLY A C 1
ATOM 734 O O . GLY A 1 114 ? 5.114 -0.537 -6.714 1.00 90.88 114 GLY A O 1
ATOM 735 N N . TYR A 1 115 ? 5.048 -1.999 -8.429 1.00 92.62 115 TYR A N 1
ATOM 736 C CA . TYR A 1 115 ? 4.622 -1.036 -9.438 1.00 92.62 115 TYR A CA 1
ATOM 737 C C . TYR A 1 115 ? 3.098 -0.895 -9.417 1.00 92.62 115 TYR A C 1
ATOM 739 O O . TYR A 1 115 ? 2.351 -1.866 -9.549 1.00 92.62 115 TYR A O 1
ATOM 747 N N . THR A 1 116 ? 2.649 0.337 -9.230 1.00 91.19 116 THR A N 1
ATOM 748 C CA . THR A 1 116 ? 1.254 0.795 -9.315 1.00 91.19 116 THR A CA 1
ATOM 749 C C . THR A 1 116 ? 1.040 1.683 -10.541 1.00 91.19 116 THR A C 1
ATOM 751 O O . THR A 1 116 ? -0.083 1.818 -11.023 1.00 91.19 116 THR A O 1
ATOM 754 N N . THR A 1 117 ? 2.130 2.227 -11.087 1.00 90.75 117 THR A N 1
ATOM 755 C CA . THR A 1 117 ? 2.209 2.925 -12.367 1.00 90.75 117 THR A CA 1
ATOM 756 C C . THR A 1 117 ? 3.335 2.341 -13.221 1.00 90.75 117 THR A C 1
ATOM 758 O O . THR A 1 117 ? 4.241 1.672 -12.717 1.00 90.75 117 THR A O 1
ATOM 761 N N . ALA A 1 118 ? 3.250 2.516 -14.543 1.00 92.25 118 ALA A N 1
ATOM 762 C CA . ALA A 1 118 ? 4.272 2.005 -15.449 1.00 92.25 118 ALA A CA 1
ATOM 763 C C . ALA A 1 118 ? 5.616 2.719 -15.194 1.00 92.25 118 ALA A C 1
ATOM 765 O O . ALA A 1 118 ? 5.648 3.952 -15.217 1.00 92.25 118 ALA A O 1
ATOM 766 N N . PRO A 1 119 ? 6.722 1.985 -14.973 1.00 95.94 119 PRO A N 1
ATOM 767 C CA . PRO A 1 119 ? 8.007 2.610 -14.700 1.00 95.94 119 PRO A CA 1
ATOM 768 C C . PRO A 1 119 ? 8.641 3.221 -15.951 1.00 95.94 119 PRO A C 1
ATOM 770 O O . PRO A 1 119 ? 8.371 2.817 -17.085 1.00 95.94 119 PRO A O 1
ATOM 773 N N . GLY A 1 120 ? 9.552 4.167 -15.730 1.00 96.12 120 GLY A N 1
ATOM 774 C CA . GLY A 1 120 ? 10.431 4.673 -16.775 1.00 96.12 120 GLY A CA 1
ATOM 775 C C . GLY A 1 120 ? 11.501 3.646 -17.145 1.00 96.12 120 GLY A C 1
ATOM 776 O O . GLY A 1 120 ? 11.945 2.865 -16.301 1.00 96.12 120 GLY A O 1
ATOM 777 N N . VAL A 1 121 ? 11.938 3.671 -18.403 1.00 97.25 121 VAL A N 1
ATOM 778 C CA . VAL A 1 121 ? 13.057 2.858 -18.889 1.00 97.25 121 VAL A CA 1
ATOM 779 C C . VAL A 1 121 ? 14.089 3.773 -19.527 1.00 97.25 121 VAL A C 1
ATOM 781 O O . VAL A 1 121 ? 13.790 4.483 -20.484 1.00 97.25 121 VAL A O 1
ATOM 784 N N . THR A 1 122 ? 15.313 3.723 -19.014 1.00 95.12 122 THR A N 1
ATOM 785 C CA . THR A 1 122 ? 16.455 4.451 -19.565 1.00 95.12 122 THR A CA 1
ATOM 786 C C . THR A 1 122 ? 17.424 3.461 -20.182 1.00 95.12 122 THR A C 1
ATOM 788 O O . THR A 1 122 ? 17.858 2.513 -19.526 1.00 95.12 122 THR A O 1
ATOM 791 N N . VAL A 1 123 ? 17.788 3.693 -21.439 1.00 95.50 123 VAL A N 1
ATOM 792 C CA . VAL A 1 123 ? 18.883 2.973 -22.088 1.00 95.50 123 VAL A CA 1
ATOM 793 C C . VAL A 1 123 ? 20.177 3.704 -21.773 1.00 95.50 123 VAL A C 1
ATOM 795 O O . VAL A 1 123 ? 20.289 4.903 -22.022 1.00 95.50 123 VAL A O 1
ATOM 798 N N . VAL A 1 124 ? 21.138 2.988 -21.202 1.00 91.81 124 VAL A N 1
ATOM 799 C CA . VAL A 1 124 ? 22.448 3.527 -20.841 1.00 91.81 124 VAL A CA 1
ATOM 800 C C . VAL A 1 124 ? 23.500 2.771 -21.627 1.00 91.81 124 VAL A C 1
ATOM 802 O O . VAL A 1 124 ? 23.565 1.546 -21.543 1.00 91.81 124 VAL A O 1
ATOM 805 N N . ASP A 1 125 ? 24.321 3.510 -22.364 1.00 94.31 125 ASP A N 1
ATOM 806 C CA . ASP A 1 125 ? 25.555 3.001 -22.947 1.00 94.31 125 ASP A CA 1
ATOM 807 C C . ASP A 1 125 ? 26.732 3.507 -22.113 1.00 94.31 125 ASP A C 1
ATOM 809 O O . ASP A 1 125 ? 26.865 4.710 -21.884 1.00 94.31 125 ASP A O 1
ATOM 813 N N . THR A 1 126 ? 27.548 2.590 -21.600 1.00 94.19 126 THR A N 1
ATOM 814 C CA . THR A 1 126 ? 28.732 2.941 -20.809 1.00 94.19 126 THR A CA 1
ATOM 815 C C . THR A 1 126 ? 29.972 3.195 -21.664 1.00 94.19 126 THR A C 1
ATOM 817 O O . THR A 1 126 ? 31.017 3.521 -21.103 1.00 94.19 126 THR A O 1
ATOM 820 N N . ASP A 1 127 ? 29.898 3.026 -22.988 1.00 93.25 127 ASP A N 1
ATOM 821 C CA . ASP A 1 127 ? 30.967 3.431 -23.902 1.00 93.25 127 ASP A CA 1
ATOM 822 C C . ASP A 1 127 ? 31.068 4.964 -23.939 1.00 93.25 127 ASP A C 1
ATOM 824 O O . ASP A 1 127 ? 30.148 5.661 -24.366 1.00 93.25 127 ASP A O 1
ATOM 828 N N . THR A 1 128 ? 32.189 5.505 -23.460 1.00 90.75 128 THR A N 1
ATOM 829 C CA . THR A 1 128 ? 32.426 6.954 -23.422 1.00 90.75 128 THR A CA 1
ATOM 830 C C . THR A 1 128 ? 33.037 7.508 -24.705 1.00 90.75 128 THR A C 1
ATOM 832 O O . THR A 1 128 ? 33.006 8.722 -24.903 1.00 90.75 128 THR A O 1
ATOM 835 N N . ASP A 1 129 ? 33.599 6.653 -25.558 1.00 91.31 129 ASP A N 1
ATOM 836 C CA . ASP A 1 129 ? 34.296 7.060 -26.779 1.00 91.31 129 ASP A CA 1
ATOM 837 C C . ASP A 1 129 ? 33.328 7.155 -27.964 1.00 91.31 129 ASP A C 1
ATOM 839 O O . ASP A 1 129 ? 33.506 7.978 -28.866 1.00 91.31 129 ASP A O 1
ATOM 843 N N . SER A 1 130 ? 32.287 6.323 -27.981 1.00 90.12 130 SER A N 1
ATOM 844 C CA . SER A 1 130 ? 31.225 6.346 -28.994 1.00 90.12 130 SER A CA 1
ATOM 845 C C . SER A 1 130 ? 29.878 5.944 -28.387 1.00 90.12 130 SER A C 1
ATOM 847 O O . SER A 1 130 ? 29.351 4.888 -28.728 1.00 90.12 130 SER A O 1
ATOM 849 N N . PRO A 1 131 ? 29.307 6.771 -27.490 1.00 91.81 131 PRO A N 1
ATOM 850 C CA . PRO A 1 131 ? 28.059 6.432 -26.823 1.00 91.81 131 PRO A CA 1
ATOM 851 C C . PRO A 1 131 ? 26.913 6.334 -27.828 1.00 91.81 131 PRO A C 1
ATOM 853 O O . PRO A 1 131 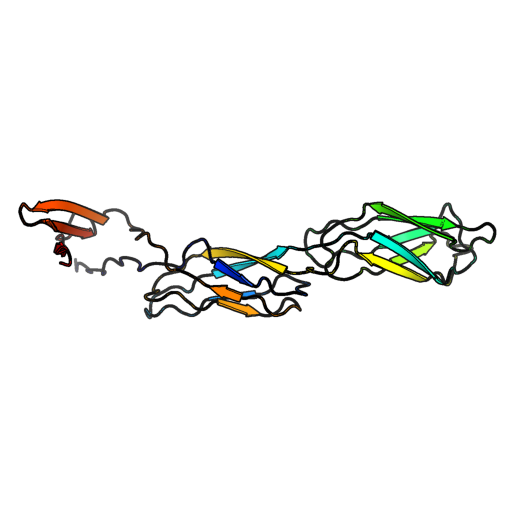? 26.711 7.240 -28.646 1.00 91.81 131 PRO A O 1
ATOM 856 N N . GLY A 1 132 ? 26.109 5.277 -27.717 1.00 93.75 132 GLY A N 1
ATOM 857 C CA . GLY A 1 132 ? 24.832 5.215 -28.410 1.00 93.75 132 GLY A CA 1
ATOM 858 C C . GLY A 1 132 ? 23.885 6.341 -27.980 1.00 93.75 132 GLY A C 1
ATOM 859 O O . GLY A 1 132 ? 23.866 6.777 -26.824 1.00 93.75 132 GLY A O 1
ATOM 860 N N . VAL A 1 133 ? 23.072 6.823 -28.920 1.00 94.56 133 VAL A N 1
ATOM 861 C CA . VAL A 1 133 ? 22.175 7.972 -28.717 1.00 94.56 133 VAL A CA 1
ATOM 862 C C . VAL A 1 133 ? 20.759 7.698 -29.211 1.00 94.56 133 VAL A C 1
ATOM 864 O O . VAL A 1 133 ? 20.550 6.962 -30.174 1.00 94.56 133 VAL A O 1
ATOM 867 N N . GLY A 1 134 ? 19.782 8.356 -28.580 1.00 92.88 134 GLY A N 1
ATOM 868 C CA . GLY A 1 134 ? 18.411 8.458 -29.089 1.00 92.88 134 GLY A CA 1
ATOM 869 C C . GLY A 1 134 ? 17.517 7.238 -28.866 1.00 92.88 134 GLY A C 1
ATOM 870 O O . GLY A 1 134 ? 16.436 7.194 -29.440 1.00 92.88 134 GLY A O 1
ATOM 871 N N . ALA A 1 135 ? 17.922 6.244 -28.068 1.00 95.81 135 ALA A N 1
ATOM 872 C CA . ALA A 1 135 ? 17.005 5.169 -27.704 1.00 95.81 135 ALA A CA 1
ATOM 873 C C . ALA A 1 135 ? 16.006 5.632 -26.635 1.00 95.81 135 ALA A C 1
ATOM 875 O O . ALA A 1 135 ? 16.385 6.140 -25.577 1.00 95.81 135 ALA A O 1
ATOM 876 N N . VAL A 1 136 ? 14.724 5.388 -26.894 1.00 94.81 136 VAL A N 1
ATOM 877 C CA . VAL A 1 136 ? 13.617 5.651 -25.971 1.00 94.81 136 VAL A CA 1
ATOM 878 C C . VAL A 1 136 ? 12.816 4.370 -25.823 1.00 94.81 136 VAL A C 1
ATOM 880 O O . VAL A 1 136 ? 12.460 3.743 -26.820 1.00 94.81 136 VAL A O 1
ATOM 883 N N . ALA A 1 137 ? 12.502 3.987 -24.587 1.00 96.00 137 ALA A N 1
ATOM 884 C CA . ALA A 1 137 ? 11.734 2.786 -24.294 1.00 96.00 137 ALA A CA 1
ATOM 885 C C . ALA A 1 137 ? 10.632 3.053 -23.271 1.00 96.00 137 ALA A C 1
ATOM 887 O O . ALA A 1 137 ? 10.740 3.938 -22.423 1.00 96.00 137 ALA A O 1
ATOM 888 N N . THR A 1 138 ? 9.568 2.260 -23.345 1.00 95.88 138 THR A N 1
ATOM 889 C CA . THR A 1 138 ? 8.447 2.313 -22.402 1.00 95.88 138 THR A CA 1
ATOM 890 C C . THR A 1 138 ? 8.152 0.924 -21.851 1.00 95.88 138 THR A C 1
ATOM 892 O O . THR A 1 138 ? 8.263 -0.073 -22.567 1.00 95.88 138 THR A O 1
ATOM 895 N N . ALA A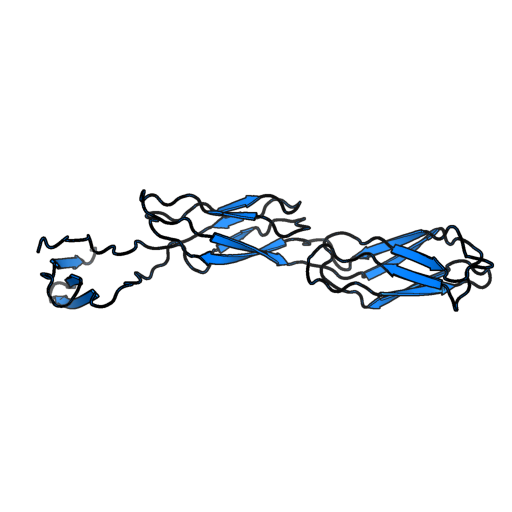 1 139 ? 7.804 0.854 -20.566 1.00 97.06 139 ALA A N 1
ATOM 896 C CA . ALA A 1 139 ? 7.403 -0.379 -19.899 1.00 97.06 139 ALA A CA 1
ATOM 897 C C . ALA A 1 139 ? 5.874 -0.498 -19.827 1.00 97.06 139 ALA A C 1
ATOM 899 O O . ALA A 1 139 ? 5.166 0.497 -19.687 1.00 97.06 139 ALA A O 1
ATOM 900 N N . SER A 1 140 ? 5.376 -1.731 -19.869 1.00 95.06 140 SER A N 1
ATOM 901 C CA . SER A 1 140 ? 3.979 -2.078 -19.594 1.00 95.06 140 SER A CA 1
ATOM 902 C C . SER A 1 140 ? 3.893 -3.025 -18.397 1.00 95.06 140 SER A C 1
ATOM 904 O O . SER A 1 140 ? 4.828 -3.784 -18.143 1.00 95.06 140 SER A O 1
ATOM 906 N N . LEU A 1 141 ? 2.776 -2.994 -17.670 1.00 94.69 141 LEU A N 1
ATOM 907 C CA . LEU A 1 141 ? 2.522 -3.808 -16.476 1.00 94.69 141 LEU A CA 1
ATOM 908 C C . LEU A 1 141 ? 1.624 -5.017 -16.795 1.00 94.69 141 LEU A C 1
ATOM 910 O O . LEU A 1 141 ? 0.799 -4.952 -17.702 1.00 94.69 141 LEU A O 1
ATOM 914 N N . THR A 1 142 ? 1.774 -6.119 -16.048 1.00 85.81 142 THR A N 1
ATOM 915 C CA . THR A 1 142 ? 1.072 -7.400 -16.305 1.00 85.81 142 THR A CA 1
ATOM 916 C C . THR A 1 142 ? -0.435 -7.384 -16.028 1.00 85.81 142 THR A C 1
ATOM 918 O O . THR A 1 142 ? -1.162 -8.132 -16.674 1.00 85.81 142 THR A O 1
ATOM 921 N N . ASP A 1 143 ? -0.912 -6.558 -15.092 1.00 75.62 143 ASP A N 1
ATOM 922 C CA . ASP A 1 143 ? -2.341 -6.347 -14.810 1.00 75.62 143 ASP A CA 1
ATOM 923 C C . ASP A 1 143 ? -2.522 -4.998 -14.107 1.00 75.62 143 ASP A C 1
ATOM 925 O O . ASP A 1 143 ? -1.967 -4.777 -13.033 1.00 75.62 143 ASP A O 1
ATOM 929 N N . THR A 1 144 ? -3.262 -4.079 -14.727 1.00 78.69 144 THR A N 1
ATOM 930 C CA . THR A 1 144 ? -3.477 -2.718 -14.214 1.00 78.69 144 THR A CA 1
ATOM 931 C C . THR A 1 144 ? -4.863 -2.507 -13.613 1.00 78.69 144 THR A C 1
ATOM 933 O O . THR A 1 144 ? -5.125 -1.459 -13.022 1.00 78.69 144 THR A O 1
ATOM 936 N N . SER A 1 145 ? -5.756 -3.493 -13.736 1.00 75.62 145 SER A N 1
ATOM 937 C CA . SER A 1 145 ? -7.199 -3.311 -13.520 1.00 75.62 145 SER A CA 1
ATOM 938 C C . SER A 1 145 ? -7.563 -3.048 -12.058 1.00 75.62 145 SER A C 1
ATOM 940 O O . SER A 1 145 ? -8.620 -2.489 -11.772 1.00 75.62 145 SER A O 1
ATOM 942 N N . ALA A 1 146 ? -6.694 -3.450 -11.132 1.00 73.94 146 ALA A N 1
ATOM 943 C CA . ALA A 1 146 ? -6.907 -3.327 -9.697 1.00 73.94 146 ALA A CA 1
ATOM 944 C C . ALA A 1 146 ? -5.613 -2.941 -8.962 1.00 73.94 146 ALA A C 1
ATOM 946 O O . ALA A 1 146 ? -5.322 -3.488 -7.901 1.00 73.94 146 ALA A O 1
ATOM 947 N N . LEU A 1 147 ? -4.805 -2.040 -9.538 1.00 88.44 147 LEU A N 1
ATOM 948 C CA . LEU A 1 147 ? -3.565 -1.606 -8.894 1.00 88.44 147 LEU A CA 1
ATOM 949 C C . LEU A 1 147 ? -3.773 -0.535 -7.826 1.00 88.44 147 LEU A C 1
ATOM 951 O O . LEU A 1 147 ? -4.663 0.318 -7.918 1.00 88.44 147 LEU A O 1
ATOM 955 N N . GLY A 1 148 ? -2.893 -0.574 -6.827 1.00 89.31 148 GLY A N 1
ATOM 956 C CA . GLY A 1 148 ? -2.855 0.403 -5.753 1.00 89.31 148 GLY A CA 1
ATOM 957 C C . GLY A 1 148 ? -4.146 0.378 -4.948 1.00 89.31 148 GLY A C 1
ATOM 958 O O . GLY A 1 148 ? -4.816 1.398 -4.862 1.00 89.31 148 GLY A O 1
ATOM 959 N N . LEU A 1 149 ? -4.532 -0.784 -4.419 1.00 93.06 149 LEU A N 1
ATOM 960 C CA . LEU A 1 149 ? -5.678 -0.943 -3.518 1.00 93.06 149 LEU A CA 1
ATOM 961 C C . LEU A 1 149 ? -5.200 -0.812 -2.076 1.00 93.06 149 LEU A C 1
ATOM 963 O O . LEU A 1 149 ? -4.220 -1.451 -1.701 1.00 93.06 149 LEU A O 1
ATOM 967 N N . VAL A 1 150 ? -5.941 -0.122 -1.215 1.00 94.62 150 VAL A N 1
ATOM 968 C CA . VAL A 1 150 ? -5.767 -0.298 0.232 1.00 94.62 150 VAL A CA 1
ATOM 969 C C . VAL A 1 150 ? -6.409 -1.627 0.618 1.00 94.62 150 VAL A C 1
ATOM 971 O O . VAL A 1 150 ? -7.630 -1.740 0.634 1.00 94.62 150 VAL A O 1
ATOM 974 N N . THR A 1 151 ? -5.603 -2.650 0.898 1.00 93.19 151 THR A N 1
ATOM 975 C CA . THR A 1 151 ? -6.096 -4.017 1.161 1.00 93.19 151 THR A CA 1
ATOM 976 C C . THR A 1 151 ? -6.516 -4.230 2.606 1.00 93.19 151 THR A C 1
ATOM 978 O O . THR A 1 151 ? -7.425 -5.007 2.875 1.00 93.19 151 THR A O 1
ATOM 981 N N . HIS A 1 152 ? -5.869 -3.538 3.537 1.00 93.25 152 HIS A N 1
ATOM 982 C CA . HIS A 1 152 ? -6.213 -3.571 4.948 1.00 93.25 152 HIS A CA 1
ATOM 983 C C . HIS A 1 152 ? -5.673 -2.334 5.666 1.00 93.25 152 HIS A C 1
ATOM 985 O O . HIS A 1 152 ? -4.812 -1.616 5.150 1.00 93.25 152 HIS A O 1
ATOM 991 N N . ILE A 1 153 ? -6.187 -2.109 6.872 1.00 96.19 153 ILE A N 1
ATOM 992 C CA . ILE A 1 153 ? -5.631 -1.169 7.840 1.00 96.19 153 ILE A CA 1
ATOM 993 C C . ILE A 1 153 ? -5.198 -1.988 9.047 1.00 96.19 153 ILE A C 1
ATOM 995 O O . ILE A 1 153 ? -5.989 -2.759 9.595 1.00 96.19 153 ILE A O 1
ATOM 999 N N . ILE A 1 154 ? -3.947 -1.809 9.448 1.00 94.19 154 ILE A N 1
ATOM 1000 C CA . ILE A 1 154 ? -3.413 -2.346 10.692 1.00 94.19 154 ILE A CA 1
ATOM 1001 C C . ILE A 1 154 ? -3.675 -1.293 11.761 1.00 94.19 154 ILE A C 1
ATOM 1003 O O . ILE A 1 154 ? -3.166 -0.178 11.660 1.00 94.19 154 ILE A O 1
ATOM 1007 N N . VAL A 1 155 ? -4.491 -1.628 12.758 1.00 94.25 155 VAL A N 1
ATOM 1008 C CA . VAL A 1 155 ? -4.663 -0.784 13.945 1.00 94.25 155 VAL A CA 1
ATOM 1009 C C . VAL A 1 155 ? -3.423 -0.969 14.816 1.00 94.25 155 VAL A C 1
ATOM 1011 O O . VAL A 1 155 ? -3.162 -2.078 15.278 1.00 94.25 155 VAL A O 1
ATOM 1014 N N . GLU A 1 156 ? -2.645 0.095 14.993 1.00 93.19 156 GLU A N 1
ATOM 1015 C CA . GLU A 1 156 ? -1.422 0.071 15.804 1.00 93.19 156 GLU A CA 1
ATOM 1016 C C . GLU A 1 156 ? -1.770 0.261 17.279 1.00 93.19 156 GLU A C 1
ATOM 1018 O O . GLU A 1 156 ? -1.411 -0.563 18.114 1.00 93.19 156 GLU A O 1
ATOM 1023 N N . GLU A 1 157 ? -2.560 1.294 17.578 1.00 91.25 157 GLU A N 1
ATOM 1024 C CA . GLU A 1 157 ? -3.103 1.547 18.906 1.00 91.25 157 GLU A CA 1
ATOM 1025 C C . GLU A 1 157 ? -4.625 1.614 18.823 1.00 91.25 157 GLU A C 1
ATOM 1027 O O . GLU A 1 157 ? -5.197 2.443 18.115 1.00 91.25 157 GLU A O 1
ATOM 1032 N N . ALA A 1 158 ? -5.304 0.756 19.583 1.00 90.19 158 ALA A N 1
ATOM 1033 C CA . ALA A 1 158 ? -6.766 0.696 19.608 1.00 90.19 158 ALA A CA 1
ATOM 1034 C C . ALA A 1 158 ? -7.417 1.968 20.183 1.00 90.19 158 ALA A C 1
ATOM 1036 O O . ALA A 1 158 ? -8.615 2.192 19.999 1.00 90.19 158 ALA A O 1
ATOM 1037 N N . GLY A 1 159 ? -6.652 2.790 20.903 1.00 90.31 159 GLY A N 1
ATOM 1038 C CA . GLY A 1 159 ? -7.179 3.930 21.640 1.00 90.31 159 GLY A CA 1
ATOM 1039 C C . GLY A 1 159 ? -8.086 3.523 22.809 1.00 90.31 159 GLY A C 1
ATOM 1040 O O . GLY A 1 159 ? -8.148 2.365 23.224 1.00 90.31 159 GLY A O 1
ATOM 1041 N N . SER A 1 160 ? -8.787 4.507 23.361 1.00 87.00 160 SER A N 1
ATOM 1042 C CA . SER A 1 160 ? -9.718 4.363 24.483 1.00 87.00 160 SER A CA 1
ATOM 1043 C C . SER A 1 160 ? -10.719 5.513 24.481 1.00 87.00 160 SER A C 1
ATOM 1045 O O . SER A 1 160 ? -10.488 6.543 23.851 1.00 87.00 160 SER A O 1
ATOM 1047 N N . GLY A 1 161 ? -11.819 5.384 25.217 1.00 85.88 161 GLY A N 1
ATOM 1048 C CA . GLY A 1 161 ? -12.804 6.462 25.318 1.00 85.88 161 GLY A CA 1
ATOM 1049 C C . GLY A 1 161 ? -13.942 6.385 24.307 1.00 85.88 161 GLY A C 1
ATOM 1050 O O . GLY A 1 161 ? -14.785 7.277 24.319 1.00 85.88 161 GLY A O 1
ATOM 1051 N N . TYR A 1 162 ? -13.972 5.350 23.465 1.00 86.44 162 TYR A N 1
ATOM 1052 C CA . TYR A 1 162 ? -14.994 5.194 22.440 1.00 86.44 162 TYR A CA 1
ATOM 1053 C C . TYR A 1 162 ? -16.274 4.569 23.015 1.00 86.44 162 TYR A C 1
ATOM 1055 O O . TYR A 1 162 ? -16.255 3.474 23.581 1.00 86.44 162 TYR A O 1
ATOM 1063 N N . GLU A 1 163 ? -17.391 5.272 22.862 1.00 87.75 163 GLU A N 1
ATOM 1064 C CA . GLU A 1 163 ? -18.748 4.811 23.179 1.00 87.75 163 GLU A CA 1
ATOM 1065 C C . GLU A 1 163 ? -19.508 4.374 21.919 1.00 87.75 163 GLU A C 1
ATOM 1067 O O . GLU A 1 163 ? -20.455 3.592 21.999 1.00 87.75 163 GLU A O 1
ATOM 1072 N N . SER A 1 164 ? -19.069 4.837 20.745 1.00 89.38 164 SER A N 1
ATOM 1073 C CA . SER A 1 164 ? -19.521 4.383 19.428 1.00 89.38 164 SER A CA 1
ATOM 1074 C C . SER A 1 164 ? -18.328 4.052 18.531 1.00 89.38 164 SER A C 1
ATOM 1076 O O . SER A 1 164 ? -17.207 4.501 18.763 1.00 89.38 164 SER A O 1
ATOM 1078 N N . ALA A 1 165 ? -18.545 3.225 17.503 1.00 91.00 165 ALA A N 1
ATOM 1079 C CA . ALA A 1 165 ? -17.482 2.899 16.556 1.00 91.00 165 ALA A CA 1
ATOM 1080 C C . ALA A 1 165 ? -17.019 4.173 15.818 1.00 91.00 165 ALA A C 1
ATOM 1082 O O . ALA A 1 165 ? -17.865 4.875 15.256 1.00 91.00 165 ALA A O 1
ATOM 1083 N N . PRO A 1 166 ? -15.708 4.476 15.782 1.00 95.56 166 PRO A N 1
ATOM 1084 C CA . PRO A 1 166 ? -15.235 5.683 15.125 1.00 95.56 166 PRO A CA 1
ATOM 1085 C C . PRO A 1 166 ? -15.375 5.612 13.610 1.00 95.56 166 PRO A C 1
ATOM 1087 O O . PRO A 1 166 ? -15.345 4.547 12.990 1.00 95.56 166 PRO A O 1
ATOM 1090 N N . THR A 1 167 ? -15.446 6.789 13.000 1.00 96.81 167 THR A N 1
ATOM 1091 C CA . THR A 1 167 ? -15.286 6.919 11.550 1.00 96.81 167 THR A CA 1
ATOM 1092 C C . THR A 1 167 ? -13.810 6.796 11.175 1.00 96.81 167 THR A C 1
ATOM 1094 O O . THR A 1 167 ? -12.937 7.234 11.928 1.00 96.81 167 THR A O 1
ATOM 1097 N N . ILE A 1 168 ? -13.541 6.195 10.015 1.00 98.25 168 ILE A N 1
ATOM 1098 C CA . ILE A 1 168 ? -12.199 6.070 9.438 1.00 98.25 168 ILE A CA 1
ATOM 1099 C C . ILE A 1 168 ? -12.120 6.989 8.221 1.00 98.25 168 ILE A C 1
ATOM 1101 O O . ILE A 1 168 ? -12.979 6.923 7.341 1.00 98.25 168 ILE A O 1
ATOM 1105 N N . SER A 1 169 ? -11.079 7.816 8.155 1.00 97.06 169 SER A N 1
ATOM 1106 C CA . SER A 1 169 ? -10.760 8.639 6.988 1.00 97.06 169 SER A CA 1
ATOM 1107 C C . SER A 1 169 ? -9.420 8.220 6.394 1.00 97.06 169 SER A C 1
ATOM 1109 O O . SER A 1 169 ? -8.457 7.972 7.120 1.00 97.06 169 SER A O 1
ATOM 1111 N N . ILE A 1 170 ? -9.372 8.136 5.065 1.00 97.56 170 ILE A N 1
ATOM 1112 C CA . ILE A 1 170 ? -8.170 7.809 4.296 1.00 97.56 170 ILE A CA 1
ATOM 1113 C C . ILE A 1 170 ? -7.864 8.991 3.389 1.00 97.56 170 ILE A C 1
ATOM 1115 O O . ILE A 1 170 ? -8.693 9.378 2.564 1.00 97.56 170 ILE A O 1
ATOM 1119 N N . THR A 1 171 ? -6.672 9.562 3.533 1.00 96.31 171 THR A N 1
ATOM 1120 C CA . THR A 1 171 ? -6.235 10.727 2.757 1.00 96.31 171 THR A CA 1
ATOM 1121 C C . THR A 1 171 ? -4.816 10.549 2.223 1.00 96.31 171 THR A C 1
ATOM 1123 O O . THR A 1 171 ? -4.021 9.767 2.744 1.00 96.31 171 THR A O 1
ATOM 1126 N N . GLY A 1 172 ? -4.484 11.279 1.156 1.00 94.06 172 GLY A N 1
ATOM 1127 C CA . GLY A 1 172 ? -3.182 11.170 0.497 1.00 94.06 172 GLY A CA 1
ATOM 1128 C C . GLY A 1 172 ? -3.022 9.876 -0.307 1.00 94.06 172 GLY A C 1
ATOM 1129 O O . GLY A 1 172 ? -3.999 9.251 -0.713 1.00 94.06 172 GLY A O 1
ATOM 1130 N N . GLY A 1 173 ? -1.773 9.505 -0.588 1.00 90.44 173 GLY A N 1
ATOM 1131 C CA . GLY A 1 173 ? -1.433 8.282 -1.319 1.00 90.44 173 GLY A CA 1
ATOM 1132 C C . GLY A 1 173 ? -1.737 8.288 -2.822 1.00 90.44 173 GLY A C 1
ATOM 1133 O O . GLY A 1 173 ? -1.487 7.290 -3.483 1.00 90.44 173 GLY A O 1
ATOM 1134 N N . GLY A 1 174 ? -2.278 9.380 -3.376 1.00 89.44 174 GLY A N 1
ATOM 1135 C CA . GLY A 1 174 ? -2.572 9.536 -4.810 1.00 89.44 174 GLY A CA 1
ATOM 1136 C C . GLY A 1 174 ? -3.841 8.829 -5.309 1.00 89.44 174 GLY A C 1
ATOM 1137 O O . GLY A 1 174 ? -4.342 9.182 -6.374 1.00 89.44 174 GLY A O 1
ATOM 1138 N N . GLY A 1 175 ? -4.386 7.888 -4.533 1.00 90.62 175 GLY A N 1
ATOM 1139 C CA . GLY A 1 175 ? -5.582 7.117 -4.876 1.00 90.62 175 GLY A CA 1
ATOM 1140 C C . GLY A 1 175 ? -6.891 7.704 -4.347 1.00 90.62 175 GLY A C 1
ATOM 1141 O O . GLY A 1 175 ? -6.927 8.744 -3.686 1.00 90.62 175 GLY A O 1
ATOM 1142 N N . SER A 1 176 ? -7.994 7.010 -4.630 1.00 92.56 176 SER A N 1
ATOM 1143 C CA . SER A 1 176 ? -9.326 7.368 -4.125 1.00 92.56 176 SER A CA 1
ATOM 1144 C C . SER A 1 176 ? -10.230 6.147 -3.939 1.00 92.56 176 SER A C 1
ATOM 1146 O O . SER A 1 176 ? -9.957 5.067 -4.460 1.00 92.56 176 SER A O 1
ATOM 1148 N N . GLY A 1 177 ? -11.324 6.321 -3.192 1.00 93.50 177 GLY A N 1
ATOM 1149 C CA . GLY A 1 177 ? -12.380 5.313 -3.058 1.00 93.50 177 GLY A CA 1
ATOM 1150 C C . GLY A 1 177 ? -12.123 4.214 -2.023 1.00 93.50 177 GLY A C 1
ATOM 1151 O O . GLY A 1 177 ? -12.949 3.304 -1.912 1.00 93.50 177 GLY A O 1
ATOM 1152 N N . ALA A 1 178 ? -11.024 4.274 -1.261 1.00 96.56 178 ALA A N 1
ATOM 1153 C CA . ALA A 1 178 ? -10.834 3.377 -0.127 1.00 96.56 178 ALA A CA 1
ATOM 1154 C C . ALA A 1 178 ? -11.781 3.763 1.017 1.00 96.56 178 ALA A C 1
ATOM 1156 O O . ALA A 1 178 ? -11.879 4.931 1.395 1.00 96.56 178 ALA A O 1
ATOM 1157 N N . SER A 1 179 ? -12.485 2.778 1.570 1.00 96.69 179 SER A N 1
ATOM 1158 C CA . SER A 1 179 ? -13.430 2.959 2.668 1.00 96.69 179 SER A CA 1
ATOM 1159 C C . SER A 1 179 ? -13.432 1.736 3.577 1.00 96.69 179 SER A C 1
ATOM 1161 O O . SER A 1 179 ? -13.452 0.592 3.116 1.00 96.69 179 SER A O 1
ATOM 1163 N N . PHE A 1 180 ? -13.407 1.999 4.881 1.00 97.81 180 PHE A N 1
ATOM 1164 C CA . PHE A 1 180 ? -13.352 1.000 5.938 1.00 97.81 180 PHE A CA 1
ATOM 1165 C C . PHE A 1 180 ? -14.297 1.400 7.066 1.00 97.81 180 PHE A C 1
ATOM 1167 O O . PHE A 1 180 ? -14.510 2.586 7.323 1.00 97.81 180 PHE A O 1
ATOM 1174 N N . THR A 1 181 ? -14.825 0.408 7.771 1.00 96.69 181 THR A N 1
ATOM 1175 C CA . THR A 1 181 ? -15.638 0.612 8.971 1.00 96.69 181 THR A CA 1
ATOM 1176 C C . THR A 1 181 ? -14.937 0.024 10.185 1.00 96.69 181 TH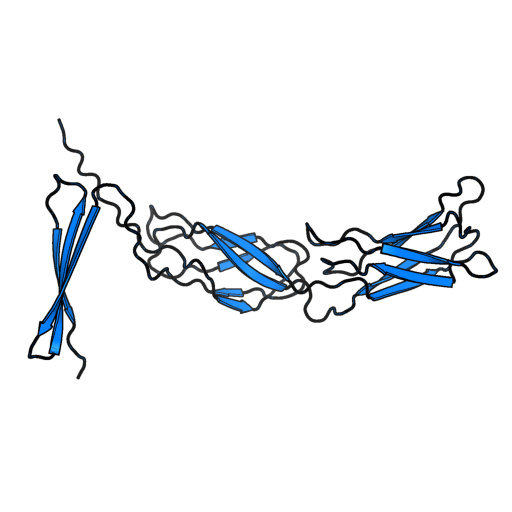R A C 1
ATOM 1178 O O . THR A 1 181 ? -14.502 -1.132 10.163 1.00 96.69 181 THR A O 1
ATOM 1181 N N . ALA A 1 182 ? -14.852 0.812 11.255 1.00 95.19 182 ALA A N 1
ATOM 1182 C CA . ALA A 1 182 ? -14.389 0.342 12.550 1.00 95.19 182 ALA A CA 1
ATOM 1183 C C . ALA A 1 182 ? -15.515 -0.374 13.310 1.00 95.19 182 ALA A C 1
ATOM 1185 O O . ALA A 1 182 ? -16.701 -0.152 13.068 1.00 95.19 182 ALA A O 1
ATOM 1186 N N . ALA A 1 183 ? -15.124 -1.195 14.275 1.00 91.94 183 ALA A N 1
ATOM 1187 C CA . ALA A 1 183 ? -16.000 -1.711 15.316 1.00 91.94 183 ALA A CA 1
ATOM 1188 C C . ALA A 1 183 ? -15.319 -1.500 16.670 1.00 91.94 183 ALA A C 1
ATOM 1190 O O . ALA A 1 183 ? -14.092 -1.408 16.731 1.00 91.94 183 ALA A O 1
ATOM 1191 N N . LEU A 1 184 ? -16.095 -1.437 17.750 1.00 89.19 184 LEU A N 1
ATOM 1192 C CA . LEU A 1 184 ? -15.529 -1.448 19.097 1.00 89.19 184 LEU A CA 1
ATOM 1193 C C . LEU A 1 184 ? -15.013 -2.844 19.438 1.00 89.19 184 LEU A C 1
ATOM 1195 O O . LEU A 1 184 ? -15.588 -3.853 19.031 1.00 89.19 184 LEU A O 1
ATOM 1199 N N . ALA A 1 185 ? -13.931 -2.903 20.205 1.00 82.25 185 ALA A N 1
ATOM 1200 C CA . ALA A 1 185 ? -13.463 -4.147 20.780 1.00 82.25 185 ALA A CA 1
ATOM 1201 C C . ALA A 1 185 ? -14.489 -4.656 21.808 1.00 82.25 185 ALA A C 1
ATOM 1203 O O . ALA A 1 185 ? -14.846 -3.958 22.762 1.00 82.25 185 ALA A O 1
ATOM 1204 N N . ASN A 1 186 ? -14.917 -5.910 21.648 1.00 67.38 186 ASN A N 1
ATOM 1205 C CA . ASN A 1 186 ? -15.857 -6.577 22.559 1.00 67.38 186 ASN A CA 1
ATOM 1206 C C . ASN A 1 186 ? -15.194 -7.038 23.873 1.00 67.38 186 ASN A C 1
ATOM 1208 O O . ASN A 1 186 ? -15.809 -7.744 24.673 1.00 67.38 186 ASN A O 1
ATOM 1212 N N . THR A 1 187 ? -13.928 -6.681 24.090 1.00 58.09 187 THR A N 1
ATOM 1213 C CA . THR A 1 187 ? -13.141 -7.088 25.252 1.00 58.09 187 THR A CA 1
ATOM 1214 C C . THR A 1 187 ? -12.857 -5.874 26.121 1.00 58.09 187 THR A C 1
ATOM 1216 O O . THR A 1 187 ? -12.186 -4.936 25.701 1.00 58.09 187 THR A O 1
ATOM 1219 N N . VAL A 1 188 ? -13.352 -5.912 27.357 1.00 60.00 188 VAL A N 1
ATOM 1220 C CA . VAL A 1 188 ? -12.969 -4.951 28.391 1.00 60.00 188 VAL A CA 1
ATOM 1221 C C . VAL A 1 188 ? -11.635 -5.408 28.971 1.00 60.00 188 VAL A C 1
ATOM 1223 O O . VAL A 1 188 ? -11.582 -6.358 29.754 1.00 60.00 188 VAL A O 1
ATOM 1226 N N . THR A 1 189 ? -10.551 -4.749 28.573 1.00 55.38 189 THR A N 1
ATOM 1227 C CA . THR A 1 189 ? -9.235 -4.972 29.174 1.00 55.38 189 THR A CA 1
ATOM 1228 C C . THR A 1 189 ? -9.143 -4.180 30.469 1.00 55.38 189 THR A C 1
ATOM 1230 O O . THR A 1 189 ? -9.210 -2.953 30.480 1.00 55.38 189 THR A O 1
ATOM 1233 N N . ILE A 1 190 ? -8.973 -4.887 31.581 1.00 64.12 190 ILE A N 1
ATOM 1234 C CA . ILE A 1 190 ? -8.756 -4.275 32.888 1.00 64.12 190 ILE A CA 1
ATOM 1235 C C . ILE A 1 190 ? -7.248 -4.178 33.113 1.00 64.12 190 ILE A C 1
ATOM 1237 O O . ILE A 1 190 ? -6.607 -5.154 33.498 1.00 64.12 190 ILE A O 1
ATOM 1241 N N . ALA A 1 191 ? -6.674 -3.007 32.841 1.00 52.09 191 ALA A N 1
ATOM 1242 C CA . ALA A 1 191 ? -5.259 -2.737 33.070 1.00 52.09 191 ALA A CA 1
ATOM 1243 C C . ALA A 1 191 ? -5.043 -2.149 34.476 1.00 52.09 191 ALA A C 1
ATOM 1245 O O . ALA A 1 191 ? -5.638 -1.135 34.832 1.00 52.09 191 ALA A O 1
ATOM 1246 N N . GLY A 1 192 ? -4.191 -2.789 35.282 1.00 59.25 192 GLY A N 1
ATOM 1247 C CA . GLY A 1 192 ? -3.804 -2.314 36.615 1.00 59.25 192 GLY A CA 1
ATOM 1248 C C . GLY A 1 192 ? -3.522 -3.455 37.593 1.00 59.25 192 GLY A C 1
ATOM 1249 O O . GLY A 1 192 ? -4.219 -4.469 37.604 1.00 59.25 192 GLY A O 1
ATOM 1250 N N . THR A 1 193 ? -2.503 -3.302 38.441 1.00 56.66 193 THR A N 1
ATOM 1251 C CA . THR A 1 193 ? -2.266 -4.237 39.548 1.00 56.66 193 THR A CA 1
ATOM 1252 C C . THR A 1 193 ? -3.339 -4.044 40.624 1.00 56.66 193 THR A C 1
ATOM 1254 O O . THR A 1 193 ? -3.679 -2.925 41.000 1.00 56.66 193 THR A O 1
ATOM 1257 N N . GLY A 1 194 ? -3.919 -5.146 41.106 1.00 61.06 194 GLY A N 1
ATOM 1258 C CA . GLY A 1 194 ? -4.907 -5.124 42.188 1.00 61.06 194 GLY A CA 1
ATOM 1259 C C . GLY A 1 194 ? -6.364 -4.900 41.768 1.00 61.06 194 GLY A C 1
ATOM 1260 O O . GLY A 1 194 ? -7.226 -4.887 42.644 1.00 61.06 194 GLY A O 1
ATOM 1261 N N . ILE A 1 195 ? -6.691 -4.766 40.477 1.00 67.31 195 ILE A N 1
ATOM 1262 C CA . ILE A 1 195 ? -8.102 -4.714 40.066 1.00 67.31 195 ILE A CA 1
ATOM 1263 C C . ILE A 1 195 ? -8.706 -6.120 40.128 1.00 67.31 195 ILE A C 1
ATOM 1265 O O . ILE A 1 195 ? -8.209 -7.055 39.501 1.00 67.31 195 ILE A O 1
ATOM 1269 N N . ARG A 1 196 ? -9.798 -6.276 40.883 1.00 69.00 196 ARG A N 1
ATOM 1270 C CA . ARG A 1 196 ? -10.584 -7.516 40.931 1.00 69.00 196 ARG A CA 1
ATOM 1271 C C . ARG A 1 196 ? -11.969 -7.268 40.349 1.00 69.00 196 ARG A C 1
ATOM 1273 O O . ARG A 1 196 ? -12.792 -6.612 40.985 1.00 69.00 196 ARG A O 1
ATOM 1280 N N . LEU A 1 197 ? -12.220 -7.820 39.161 1.00 71.44 197 LEU A N 1
ATOM 1281 C CA . LEU A 1 197 ? -13.563 -8.010 38.618 1.00 71.44 197 LEU A CA 1
ATOM 1282 C C . LEU A 1 197 ? -13.995 -9.448 38.913 1.00 71.44 197 LEU A C 1
ATOM 1284 O O . LEU A 1 197 ? -13.420 -10.397 38.386 1.00 71.44 197 LEU A O 1
ATOM 1288 N N . SER A 1 198 ? -15.004 -9.610 39.762 1.00 72.88 198 SER A N 1
ATOM 1289 C CA . SER A 1 198 ? -15.668 -10.897 39.966 1.00 72.88 198 SER A CA 1
ATOM 1290 C C . SER A 1 198 ? -17.039 -10.844 39.320 1.00 72.88 198 SER A C 1
ATOM 1292 O O . SER A 1 198 ? -17.818 -9.940 39.618 1.00 72.88 198 SER A O 1
ATOM 1294 N N . LEU A 1 199 ? -17.322 -11.815 38.456 1.00 75.44 199 LEU A N 1
ATOM 1295 C CA . LEU A 1 199 ? -18.633 -12.026 37.865 1.00 75.44 199 LEU A CA 1
ATOM 1296 C C . LEU A 1 199 ? -19.093 -13.438 38.226 1.00 75.44 199 LEU A C 1
ATOM 1298 O O . LEU A 1 199 ? -18.375 -14.410 38.009 1.00 75.44 199 LEU A O 1
ATOM 1302 N N . SER A 1 200 ? -20.282 -13.548 38.804 1.00 77.12 200 SER A N 1
ATOM 1303 C CA . SER A 1 200 ? -20.909 -14.828 39.139 1.00 77.12 200 SER A CA 1
ATOM 1304 C C . SER A 1 200 ? -22.362 -14.801 38.701 1.00 77.12 200 SER A C 1
ATOM 1306 O O . SER A 1 200 ? -22.966 -13.733 38.620 1.00 77.12 200 SER A O 1
ATOM 1308 N N . GLY A 1 201 ? -22.943 -15.956 38.399 1.00 85.25 201 GLY A N 1
ATOM 1309 C CA . GLY A 1 201 ? -24.331 -15.983 37.975 1.00 85.25 201 GLY A CA 1
ATOM 1310 C C . GLY A 1 201 ? -24.945 -17.365 37.943 1.00 85.25 201 GLY A C 1
ATOM 1311 O O . GLY A 1 201 ? -24.259 -18.378 38.055 1.00 85.25 201 GLY A O 1
ATOM 1312 N N . HIS A 1 202 ? -26.265 -17.377 37.815 1.00 81.31 202 HIS A N 1
ATOM 1313 C CA . HIS A 1 202 ? -27.061 -18.584 37.643 1.00 81.31 202 HIS A CA 1
ATOM 1314 C C . HIS A 1 202 ? -28.333 -18.266 36.855 1.00 81.31 202 HIS A C 1
ATOM 1316 O O . HIS A 1 202 ? -28.815 -17.127 36.838 1.00 81.31 202 HIS A O 1
ATOM 1322 N N . GLN A 1 203 ? -28.894 -19.295 36.225 1.00 86.50 203 GLN A N 1
ATOM 1323 C CA . GLN A 1 203 ? -30.247 -19.244 35.696 1.00 86.50 203 GLN A CA 1
ATOM 1324 C C . GLN A 1 203 ? -31.237 -19.567 36.818 1.00 86.50 203 GLN A C 1
ATOM 1326 O O . GLN A 1 203 ? -31.077 -20.539 37.554 1.00 86.50 203 GLN A O 1
ATOM 1331 N N . THR A 1 204 ? -32.267 -18.743 36.954 1.00 85.12 204 THR A N 1
ATOM 1332 C CA . THR A 1 204 ? -33.367 -18.973 37.896 1.00 85.12 204 THR A CA 1
ATOM 1333 C C . THR A 1 204 ? -34.375 -19.978 37.330 1.00 85.12 204 THR A C 1
ATOM 1335 O O . THR A 1 204 ? -34.472 -20.155 36.116 1.00 85.12 204 THR A O 1
ATOM 1338 N N . ALA A 1 205 ? -35.203 -20.575 38.193 1.00 81.31 205 ALA A N 1
ATOM 1339 C CA . ALA A 1 205 ? -36.304 -21.442 37.758 1.00 81.31 205 ALA A CA 1
ATOM 1340 C C . ALA A 1 205 ? -37.302 -20.727 36.819 1.00 81.31 205 ALA A C 1
ATOM 1342 O O . ALA A 1 205 ? -37.897 -21.362 35.955 1.00 81.31 205 ALA A O 1
ATOM 1343 N N . GLY A 1 206 ? -37.435 -19.399 36.940 1.00 83.62 206 GLY A N 1
ATOM 1344 C CA . GLY A 1 206 ? -38.239 -18.557 36.046 1.00 83.62 206 GLY A CA 1
ATOM 1345 C C . GLY A 1 206 ? -37.553 -18.185 34.724 1.00 83.62 206 GLY A C 1
ATOM 1346 O O . GLY A 1 206 ? -38.032 -17.295 34.030 1.00 83.62 206 GLY A O 1
ATOM 1347 N N . GLY A 1 207 ? -36.407 -18.793 34.394 1.00 83.44 207 GLY A N 1
ATOM 1348 C CA . GLY A 1 207 ? -35.689 -18.577 33.132 1.00 83.44 207 GLY A CA 1
ATOM 1349 C C . GLY A 1 207 ? -34.877 -17.280 33.044 1.00 83.44 207 GLY A C 1
ATOM 1350 O O . GLY A 1 207 ? -34.260 -17.028 32.014 1.00 83.44 207 GLY A O 1
ATOM 1351 N N . GLN A 1 208 ? -34.844 -16.462 34.101 1.00 89.00 208 GLN A N 1
ATOM 1352 C CA . GLN A 1 208 ? -33.997 -15.262 34.154 1.00 89.00 208 GLN A CA 1
ATOM 1353 C C . GLN A 1 208 ? -32.532 -15.649 34.359 1.00 89.00 208 GLN A C 1
ATOM 1355 O O . GLN A 1 208 ? -32.251 -16.530 35.178 1.00 89.00 208 GLN A O 1
ATOM 1360 N N . ILE A 1 209 ? -31.609 -14.944 33.705 1.00 91.19 209 ILE A N 1
ATOM 1361 C CA . ILE A 1 209 ? -30.174 -15.013 34.006 1.00 91.19 209 ILE A CA 1
ATOM 1362 C C . ILE A 1 209 ? -29.839 -13.890 34.985 1.00 91.19 209 ILE A C 1
ATOM 1364 O O . ILE A 1 209 ? -29.997 -12.713 34.660 1.00 91.19 209 ILE A O 1
ATOM 1368 N N . LYS A 1 210 ? -29.376 -14.246 36.186 1.00 86.00 210 LYS A N 1
ATOM 1369 C CA . LYS A 1 210 ? -28.899 -13.279 37.180 1.00 86.00 210 LYS A CA 1
ATOM 1370 C C . LYS A 1 210 ? -27.383 -13.298 37.231 1.00 86.00 210 LYS A C 1
ATOM 1372 O O . LYS A 1 210 ? -26.789 -14.338 37.504 1.00 86.00 210 LYS A O 1
ATOM 1377 N N . LEU A 1 211 ? -26.784 -12.136 37.012 1.00 88.00 211 LEU A N 1
ATOM 1378 C CA . LEU A 1 211 ? -25.353 -11.890 37.107 1.00 88.00 211 LEU A CA 1
ATOM 1379 C C . LEU A 1 211 ? -25.113 -10.958 38.292 1.00 88.00 211 LEU A C 1
ATOM 1381 O O . LEU A 1 211 ? -25.719 -9.894 38.367 1.00 88.00 211 LEU A O 1
ATOM 1385 N N . ALA A 1 212 ? -24.240 -11.336 39.214 1.00 85.00 212 ALA A N 1
ATOM 1386 C CA . ALA A 1 212 ? -23.725 -10.462 40.256 1.00 85.00 212 ALA A CA 1
ATOM 1387 C C . ALA A 1 212 ? -22.287 -10.081 39.908 1.00 85.00 212 ALA A C 1
ATOM 1389 O O . ALA A 1 212 ? -21.483 -10.950 39.559 1.00 85.00 212 ALA A O 1
ATOM 1390 N N . TYR A 1 213 ? -21.970 -8.795 40.021 1.00 85.25 213 TYR A N 1
ATOM 1391 C CA . TYR A 1 213 ? -20.626 -8.283 39.799 1.00 85.25 213 TYR A CA 1
ATOM 1392 C C . TYR A 1 213 ? -20.072 -7.613 41.053 1.00 85.25 213 TYR A C 1
ATOM 1394 O O . TYR A 1 213 ? -20.805 -7.037 41.860 1.00 85.25 213 TYR A O 1
ATOM 1402 N N . SER A 1 214 ? -18.755 -7.683 41.199 1.00 80.50 214 SER A N 1
ATOM 1403 C CA . SER A 1 214 ? -17.984 -6.933 42.183 1.00 80.50 214 SER A CA 1
ATOM 1404 C C . SER A 1 214 ? -16.759 -6.347 41.495 1.00 80.50 214 SER A C 1
ATOM 1406 O O . SER A 1 214 ? -16.029 -7.083 40.836 1.00 80.50 214 SER A O 1
ATOM 1408 N N . VAL A 1 215 ? -16.525 -5.049 41.677 1.00 78.94 215 VAL A N 1
ATOM 1409 C CA . VAL A 1 215 ? -15.373 -4.321 41.136 1.00 78.94 215 VAL A CA 1
ATOM 1410 C C . VAL A 1 215 ? -14.624 -3.672 42.291 1.00 78.94 215 VAL A C 1
ATOM 1412 O O . VAL A 1 215 ? -15.206 -2.894 43.044 1.00 78.94 215 VAL A O 1
ATOM 1415 N N . ALA A 1 216 ? -13.344 -3.998 42.444 1.00 77.19 216 ALA A N 1
ATOM 1416 C CA . ALA A 1 216 ? -12.458 -3.388 43.433 1.00 77.19 216 ALA A CA 1
ATOM 1417 C C . ALA A 1 216 ? -11.151 -2.943 42.778 1.00 77.19 216 ALA A C 1
ATOM 1419 O O . ALA A 1 216 ? -10.661 -3.622 41.875 1.00 77.19 216 ALA A O 1
ATOM 1420 N N . SER A 1 217 ? -10.575 -1.845 43.263 1.00 66.62 217 SER A N 1
ATOM 1421 C CA . SER A 1 217 ? -9.285 -1.319 42.816 1.00 66.62 217 SER A CA 1
ATOM 1422 C C . SER A 1 217 ? -8.241 -1.398 43.926 1.00 66.62 217 SER A C 1
ATOM 1424 O O . SER A 1 217 ? -8.138 -0.504 44.757 1.00 66.62 217 SER A O 1
ATOM 1426 N N . GLY A 1 218 ? -7.465 -2.473 43.954 1.00 64.88 218 GLY A N 1
ATOM 1427 C CA . GLY A 1 218 ? -6.497 -2.752 45.012 1.00 64.88 218 GLY A CA 1
ATOM 1428 C C . GLY A 1 218 ? -7.088 -3.558 46.169 1.00 64.88 218 GLY A C 1
ATOM 1429 O O . GLY A 1 218 ? -8.303 -3.703 46.306 1.00 64.88 218 GLY A O 1
ATOM 1430 N N . ASP A 1 219 ? -6.209 -4.094 47.019 1.00 63.81 219 ASP A N 1
ATOM 1431 C CA . ASP A 1 219 ? -6.592 -4.961 48.144 1.00 63.81 219 ASP A CA 1
ATOM 1432 C C . ASP A 1 219 ? -7.293 -4.218 49.291 1.00 63.81 219 ASP A C 1
ATOM 1434 O O . ASP A 1 219 ? -7.935 -4.847 50.130 1.00 63.81 219 ASP A O 1
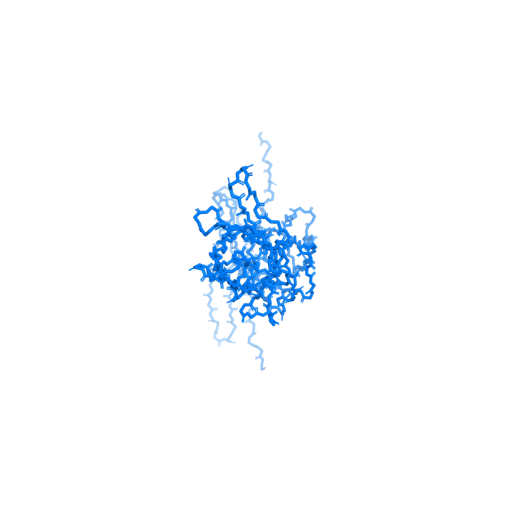ATOM 1438 N N . THR A 1 220 ? -7.181 -2.888 49.330 1.00 64.06 220 THR A N 1
ATOM 1439 C CA . THR A 1 220 ? -7.655 -2.041 50.435 1.00 64.06 220 THR A CA 1
ATOM 1440 C C . THR A 1 220 ? -8.875 -1.186 50.091 1.00 64.06 220 THR A C 1
ATOM 1442 O O . THR A 1 220 ? -9.443 -0.564 50.989 1.00 64.06 220 THR A O 1
ATOM 1445 N N . CYS A 1 221 ? -9.306 -1.141 48.827 1.00 67.44 221 CYS A N 1
ATOM 1446 C CA . CYS A 1 221 ? -10.486 -0.376 48.425 1.00 67.44 221 CYS A CA 1
ATOM 1447 C C . CYS A 1 221 ? -11.774 -1.191 48.588 1.00 67.44 221 CYS A C 1
ATOM 1449 O O . CYS A 1 221 ? -11.826 -2.386 48.290 1.00 67.44 221 CYS A O 1
ATOM 1451 N N . GLU A 1 222 ? -12.844 -0.522 49.022 1.00 75.56 222 GLU A N 1
ATOM 1452 C CA . GLU A 1 222 ? -14.164 -1.138 49.133 1.00 75.56 222 GLU A CA 1
ATOM 1453 C C . GLU A 1 222 ? -14.706 -1.501 47.744 1.00 75.56 222 GLU A C 1
ATOM 1455 O O . GLU A 1 222 ? -14.813 -0.658 46.850 1.00 75.56 222 GLU A O 1
ATOM 1460 N N . ALA A 1 223 ? -15.056 -2.774 47.564 1.00 76.94 223 ALA A N 1
ATOM 1461 C CA . ALA A 1 223 ? -15.566 -3.267 46.296 1.00 76.94 223 ALA A CA 1
ATOM 1462 C C . ALA A 1 223 ? -16.986 -2.745 46.025 1.00 76.94 223 ALA A C 1
ATOM 1464 O O . ALA A 1 223 ? -17.896 -2.947 46.834 1.00 76.94 223 ALA A O 1
ATOM 1465 N N . LYS A 1 224 ? -17.213 -2.149 44.852 1.00 80.81 224 LYS A N 1
ATOM 1466 C CA . LYS A 1 224 ? -18.559 -1.821 44.370 1.00 80.81 224 LYS A CA 1
ATOM 1467 C C . LYS A 1 224 ? -19.229 -3.077 43.838 1.00 80.81 224 LYS A C 1
ATOM 1469 O O . LYS A 1 224 ? -18.651 -3.801 43.032 1.00 80.81 224 LYS A O 1
ATOM 1474 N N . ARG A 1 225 ? -20.452 -3.334 44.295 1.00 86.88 225 ARG A N 1
ATOM 1475 C CA . ARG A 1 225 ? -21.216 -4.540 43.969 1.00 86.88 225 ARG A CA 1
ATOM 1476 C C . ARG A 1 225 ? -22.528 -4.170 43.307 1.00 86.88 225 ARG A C 1
ATOM 1478 O O . ARG A 1 225 ? -23.120 -3.144 43.632 1.00 86.88 225 ARG A O 1
ATOM 1485 N N . GLY A 1 226 ? -22.996 -5.034 42.424 1.00 87.38 226 GLY A N 1
ATOM 1486 C CA . GLY A 1 226 ? -24.306 -4.892 41.815 1.00 87.38 226 GLY A CA 1
ATOM 1487 C C . GLY A 1 226 ? -24.769 -6.185 41.174 1.00 87.38 226 GLY A C 1
ATOM 1488 O O . GLY A 1 226 ? -24.087 -7.212 41.224 1.00 87.38 226 GLY A O 1
ATOM 1489 N N . SER A 1 227 ? -25.955 -6.129 40.581 1.00 87.50 227 SER A N 1
ATOM 1490 C CA . SER A 1 227 ? -26.523 -7.258 39.859 1.00 87.50 227 SER A CA 1
ATOM 1491 C C . SER A 1 227 ? -27.221 -6.809 38.589 1.00 87.50 227 SER A C 1
ATOM 1493 O O . SER A 1 227 ? -27.936 -5.810 38.598 1.00 87.50 227 SER A O 1
ATOM 1495 N N . ILE A 1 228 ? -27.068 -7.599 37.534 1.00 90.88 228 ILE A N 1
ATOM 1496 C CA . ILE A 1 228 ? -27.797 -7.486 36.275 1.00 90.88 228 ILE A CA 1
ATOM 1497 C C . ILE A 1 228 ? -28.739 -8.686 36.193 1.00 90.88 228 ILE A C 1
ATOM 1499 O O . ILE A 1 228 ? -28.326 -9.825 36.408 1.00 90.88 228 ILE A O 1
ATOM 1503 N N . THR A 1 229 ? -30.014 -8.439 35.896 1.00 88.81 229 THR A N 1
ATOM 1504 C CA . THR A 1 229 ? -30.997 -9.499 35.634 1.00 88.81 229 THR A CA 1
ATOM 1505 C C . THR A 1 229 ? -31.451 -9.396 34.189 1.00 88.81 229 THR A C 1
ATOM 1507 O O . THR A 1 229 ? -31.992 -8.370 33.784 1.00 88.81 229 THR A O 1
ATOM 1510 N N . LEU A 1 230 ? -31.235 -10.461 33.422 1.00 88.62 230 LEU A N 1
ATOM 1511 C CA . LEU A 1 230 ? -31.702 -10.582 32.048 1.00 88.62 230 LEU A CA 1
ATOM 1512 C C . LEU A 1 230 ? -32.960 -11.446 32.041 1.00 88.62 230 LEU A C 1
ATOM 1514 O O . LEU A 1 230 ? -32.932 -12.614 32.440 1.00 88.62 230 LEU A O 1
ATOM 1518 N N . ASN A 1 231 ? -34.061 -10.861 31.585 1.00 87.94 231 ASN A N 1
ATOM 1519 C CA . ASN A 1 231 ? -35.312 -11.575 31.386 1.00 87.94 231 ASN A CA 1
ATOM 1520 C C . ASN A 1 231 ? -35.348 -12.112 29.955 1.00 87.94 231 ASN A C 1
ATOM 1522 O O . ASN A 1 231 ? -35.004 -11.396 29.015 1.00 87.94 231 ASN A O 1
ATOM 1526 N N . LYS A 1 232 ? -35.783 -13.361 29.781 1.00 73.88 232 LYS A N 1
ATOM 1527 C CA . LYS A 1 232 ? -36.106 -13.897 28.458 1.00 73.88 232 LYS A CA 1
ATOM 1528 C C . LYS A 1 232 ? -37.232 -13.039 27.867 1.00 73.88 232 LYS A C 1
ATOM 1530 O O . LYS A 1 232 ? -38.270 -12.887 28.510 1.00 73.88 232 LYS A O 1
ATOM 1535 N N . SER A 1 233 ? -37.029 -12.470 26.681 1.00 67.31 233 SER A N 1
ATOM 1536 C CA . SER A 1 233 ? -38.133 -11.884 25.919 1.00 67.31 233 SER A CA 1
ATOM 1537 C C . SER A 1 233 ? -39.110 -13.003 25.552 1.00 67.31 233 SER A C 1
ATOM 1539 O O . SER A 1 233 ? -38.666 -14.065 25.102 1.00 67.31 233 SER A O 1
ATOM 1541 N N . GLY A 1 234 ? -40.398 -12.780 25.828 1.00 60.66 234 GLY A N 1
ATOM 1542 C CA . GLY A 1 234 ? -41.483 -13.698 25.466 1.00 60.66 234 GLY A CA 1
ATOM 1543 C C . GLY A 1 234 ? -41.518 -14.005 23.978 1.00 60.66 234 GLY A C 1
ATOM 1544 O O . GLY A 1 234 ? -41.084 -13.132 23.193 1.00 60.66 234 GLY A O 1
#

pLDDT: mean 86.15, std 13.96, range [31.75, 98.25]

Foldseek 3Di:
DDDDPDPQDLFAFFWDQFWAWPWQFADQLEWWAKFWDDFPDPPWFGWGWTFDWDDKWFWPFKDWPWFFAQADQVFKAKAWDDASYDPWFGWGKGFDADPRRTTPGIGTPGRIIRHLDWTAIDIFGPDPVGTTDDIGMTTDTPDNPGGTTRPGMRTPGRMTRHPAWIAMDTDDSRTDDTGITIGTDPDRDRDDPAWDWDWDWDQDPQRKIKIKIWTARHPPGDIDIDIDIHDDDD

Radius of gyration: 30.44 Å; chains: 1; bounding box: 76×35×92 Å